Protein AF-A0A3B8ST52-F1 (afdb_monomer_lite)

Sequence (246 aa):
TGPKGATGDRGPVGPKGSKGDIGKGINTLGILDSVSKLPKNPSNGDTYFINNTMYTYNETERGWVNNGEFVGPTGPTGANAKNPNFKIGTVTKVNPDVNPAITLTGTYPDLKFNFSIPGPYPLPDNSNFIYCGRLSISDVGGRVIPFSSLTSAMITGNSKIKKIPANKMTMVSMGNESTTSVGDYVIIAVPHGKYTVFMIDGAGSRFRFYDDIAGANGILITLNGKQYDLYGQILPSKGEMFFTVE

Foldseek 3Di:
DDDDDDDDDDDDDDDDDDDDDDDDEADEDEEDQDPVPDDPDDDARDWYHHPQWIWGQHVVVNDTDTPGGPDDDDDDDDPDDDAADEDADAEAEAAQPDDKDWDWDDDPSYIYIHIYHYDPHHDFAPVWWKKWAKDACVLQPVHDDAPQPRDLCSGVVDPRIDTGGDDWDQKDKRDFLVPDDQFIKGKIKGAAPPKFKFKADPVGDTHAFDVVQNFFGFDWDAHPNGIIGITTGGHRHRGIIIMTID

Radius of gyration: 47.48 Å; chains: 1; bounding box: 99×68×117 Å

Structure (mmCIF, N/CA/C/O backbone):
data_AF-A0A3B8ST52-F1
#
_entry.id   AF-A0A3B8ST52-F1
#
loop_
_atom_site.group_PDB
_atom_site.id
_atom_site.type_symbol
_atom_site.label_atom_id
_atom_site.label_alt_id
_atom_site.label_comp_id
_atom_site.label_asym_id
_atom_site.label_entity_id
_atom_site.label_seq_id
_atom_site.pdbx_PDB_ins_code
_atom_site.Cartn_x
_atom_site.Cartn_y
_atom_site.Cartn_z
_atom_site.occupancy
_atom_site.B_iso_or_equiv
_atom_site.auth_seq_id
_atom_site.auth_comp_id
_atom_site.auth_asym_id
_atom_site.auth_atom_id
_atom_site.pdbx_PDB_model_num
ATOM 1 N N . THR A 1 1 ? 74.800 50.713 -71.553 1.00 55.59 1 THR A N 1
ATOM 2 C CA . THR A 1 1 ? 73.845 49.730 -72.110 1.00 55.59 1 THR A CA 1
ATOM 3 C C . THR A 1 1 ? 72.481 50.013 -71.508 1.00 55.59 1 THR A C 1
ATOM 5 O O . THR A 1 1 ? 72.393 50.151 -70.297 1.00 55.59 1 THR A O 1
ATOM 8 N N . GLY A 1 2 ? 71.460 50.256 -72.336 1.00 67.00 2 GLY A N 1
ATOM 9 C CA . GLY A 1 2 ? 70.127 50.666 -71.864 1.00 67.00 2 GLY A CA 1
ATOM 10 C C . GLY A 1 2 ? 69.328 49.508 -71.245 1.00 67.00 2 GLY A C 1
ATOM 11 O O . GLY A 1 2 ? 69.642 48.350 -71.531 1.00 67.00 2 GLY A O 1
ATOM 12 N N . PRO A 1 3 ? 68.319 49.791 -70.398 1.00 67.62 3 PRO A N 1
ATOM 13 C CA . PRO A 1 3 ? 67.490 48.756 -69.790 1.00 67.62 3 PRO A CA 1
ATOM 14 C C . PRO A 1 3 ? 66.756 47.948 -70.868 1.00 67.62 3 PRO A C 1
ATOM 16 O O . PRO A 1 3 ? 66.234 48.500 -71.837 1.00 67.62 3 PRO A O 1
ATOM 19 N N . LYS A 1 4 ? 66.735 46.623 -70.697 1.00 75.50 4 LYS A N 1
ATOM 20 C CA . LYS A 1 4 ? 65.975 45.690 -71.536 1.00 75.50 4 LYS A CA 1
ATOM 21 C C . LYS A 1 4 ? 64.499 46.107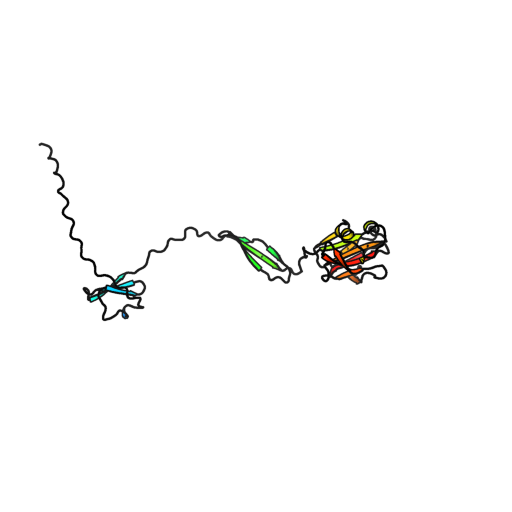 -71.523 1.00 75.50 4 LYS A C 1
ATOM 23 O O . LYS A 1 4 ? 63.930 46.271 -70.447 1.00 75.50 4 LYS A O 1
ATOM 28 N N . GLY A 1 5 ? 63.910 46.300 -72.706 1.00 75.19 5 GLY A N 1
ATOM 29 C CA . GLY A 1 5 ? 62.503 46.684 -72.852 1.00 75.19 5 GLY A CA 1
ATOM 30 C C . GLY A 1 5 ? 61.559 45.703 -72.153 1.00 75.19 5 GLY A C 1
ATOM 31 O O . GLY A 1 5 ? 61.883 44.520 -72.018 1.00 75.19 5 GLY A O 1
ATOM 32 N N . ALA A 1 6 ? 60.412 46.207 -71.691 1.00 73.06 6 ALA A N 1
ATOM 33 C CA . ALA A 1 6 ? 59.394 45.400 -71.026 1.00 73.06 6 ALA A CA 1
ATOM 34 C C . ALA A 1 6 ? 58.993 44.205 -71.905 1.00 73.06 6 ALA A C 1
ATOM 36 O O . ALA A 1 6 ? 58.774 44.350 -73.108 1.00 73.06 6 ALA A O 1
ATOM 37 N N . THR A 1 7 ? 58.924 43.017 -71.303 1.00 78.69 7 THR A N 1
ATOM 38 C CA . THR A 1 7 ? 58.378 41.823 -71.955 1.00 78.69 7 THR A CA 1
ATOM 39 C C . THR A 1 7 ? 56.955 42.132 -72.415 1.00 78.69 7 THR A C 1
ATOM 41 O O . THR A 1 7 ? 56.154 42.598 -71.609 1.00 78.69 7 THR A O 1
ATOM 44 N N . GLY A 1 8 ? 56.661 41.903 -73.699 1.00 80.62 8 GLY A N 1
ATOM 45 C CA . GLY A 1 8 ? 55.341 42.173 -74.270 1.00 80.62 8 GLY A CA 1
ATOM 46 C C . GLY A 1 8 ? 54.223 41.385 -73.585 1.00 80.62 8 GLY A C 1
ATOM 47 O O . GLY A 1 8 ? 54.470 40.345 -72.966 1.00 80.62 8 GLY A O 1
ATOM 48 N N . ASP A 1 9 ? 52.995 41.888 -73.709 1.00 80.25 9 ASP A N 1
ATOM 49 C CA . ASP A 1 9 ? 51.812 41.282 -73.100 1.00 80.25 9 ASP A CA 1
ATOM 50 C C . ASP A 1 9 ? 51.636 39.818 -73.527 1.00 80.25 9 ASP A C 1
ATOM 52 O O . ASP A 1 9 ? 51.885 39.432 -74.674 1.00 80.25 9 ASP A O 1
ATOM 56 N N . ARG A 1 10 ? 51.184 38.980 -72.586 1.00 82.44 10 ARG A N 1
ATOM 57 C CA . ARG A 1 10 ? 50.844 37.581 -72.866 1.00 82.44 10 ARG A CA 1
ATOM 58 C C . ARG A 1 10 ? 49.764 37.540 -73.950 1.00 82.44 10 ARG A C 1
ATOM 60 O O . ARG A 1 10 ? 48.721 38.169 -73.795 1.00 82.44 10 ARG A O 1
ATOM 67 N N . GLY A 1 11 ? 49.996 36.756 -75.005 1.00 83.31 11 GLY A N 1
ATOM 68 C CA . GLY A 1 11 ? 49.017 36.554 -76.076 1.00 83.31 11 GLY A CA 1
ATOM 69 C C . GLY A 1 11 ? 47.657 36.041 -75.567 1.00 83.31 11 GLY A C 1
ATOM 70 O O . GLY A 1 11 ? 47.564 35.530 -74.442 1.00 83.31 11 GLY A O 1
ATOM 71 N N . PRO A 1 12 ? 46.589 36.167 -76.378 1.00 84.44 12 PRO A N 1
ATOM 72 C CA . PRO A 1 12 ? 45.254 35.722 -75.993 1.00 84.44 12 PRO A CA 1
ATOM 73 C C . PRO A 1 12 ? 45.247 34.224 -75.660 1.00 84.44 12 PRO A C 1
ATOM 75 O O . PRO A 1 12 ? 45.969 33.428 -76.261 1.00 84.44 12 PRO A O 1
ATOM 78 N N . VAL A 1 13 ? 44.417 33.836 -74.690 1.00 86.19 13 VAL A N 1
ATOM 79 C CA . VAL A 1 13 ? 44.179 32.422 -74.366 1.00 86.19 13 VAL A CA 1
ATOM 80 C C . VAL A 1 13 ? 43.609 31.726 -75.606 1.00 86.19 13 VAL A C 1
ATOM 82 O O . VAL A 1 13 ? 42.702 32.256 -76.247 1.00 86.19 13 VAL A O 1
ATOM 85 N N . GLY A 1 14 ? 44.149 30.553 -75.951 1.00 84.12 14 GLY A N 1
ATOM 86 C CA . GLY A 1 14 ? 43.656 29.758 -77.077 1.00 84.12 14 GLY A CA 1
ATOM 87 C C . GLY A 1 14 ? 42.187 29.341 -76.905 1.00 84.12 14 GLY A C 1
ATOM 88 O O . GLY A 1 14 ? 41.664 29.357 -75.787 1.00 84.12 14 GLY A O 1
ATOM 89 N N . PRO A 1 15 ? 41.495 28.959 -77.992 1.00 86.62 15 PRO A N 1
ATOM 90 C CA . PRO A 1 15 ? 40.113 28.505 -77.903 1.00 86.62 15 PRO A CA 1
ATOM 91 C C . PRO A 1 15 ? 39.997 27.302 -76.959 1.00 86.62 15 PRO A C 1
ATOM 93 O O . PRO A 1 15 ? 40.870 26.433 -76.911 1.00 86.62 15 PRO A O 1
ATOM 96 N N . LYS A 1 16 ? 38.895 27.244 -76.206 1.00 86.00 16 LYS A N 1
ATOM 97 C CA . LYS A 1 16 ? 38.545 26.076 -75.391 1.00 86.00 16 LYS A CA 1
ATOM 98 C C . LYS A 1 16 ? 38.491 24.835 -76.292 1.00 86.00 16 LYS A C 1
ATOM 100 O O . LYS A 1 16 ? 37.867 24.883 -77.349 1.00 86.00 16 LYS A O 1
ATOM 105 N N . GLY A 1 17 ? 39.120 23.737 -75.866 1.00 82.31 17 GLY A N 1
ATOM 106 C CA . GLY A 1 17 ? 39.060 22.463 -76.588 1.00 82.31 17 GLY A CA 1
ATOM 107 C C . GLY A 1 17 ? 37.623 21.961 -76.767 1.00 82.31 17 GLY A C 1
ATOM 108 O O . GLY A 1 17 ? 36.722 22.341 -76.010 1.00 82.31 17 GLY A O 1
ATOM 109 N N . SER A 1 18 ? 37.403 21.103 -77.766 1.00 83.44 18 SER A N 1
ATOM 110 C CA . SER A 1 18 ? 36.108 20.452 -77.968 1.00 83.44 18 SER A CA 1
ATOM 111 C C . SER A 1 18 ? 35.691 19.693 -76.709 1.00 83.44 18 SER A C 1
ATOM 113 O O . SER A 1 18 ? 36.514 19.087 -76.020 1.00 83.44 18 SER A O 1
ATOM 115 N N . LYS A 1 19 ? 34.393 19.717 -76.400 1.00 81.88 19 LYS A N 1
ATOM 116 C CA . LYS A 1 19 ? 33.828 18.822 -75.388 1.00 81.88 19 LYS A CA 1
ATOM 117 C C . LYS A 1 19 ? 34.117 17.379 -75.824 1.00 81.88 19 LYS A C 1
ATOM 119 O O . LYS A 1 19 ? 33.907 17.062 -76.989 1.00 81.88 19 LYS A O 1
ATOM 124 N N . GLY A 1 20 ? 34.607 16.541 -74.912 1.00 74.50 20 GLY A N 1
ATOM 125 C CA . GLY A 1 20 ? 34.743 15.108 -75.180 1.00 74.50 20 GLY A CA 1
ATOM 126 C C . GLY A 1 20 ? 33.382 14.442 -75.396 1.00 74.50 20 GLY A C 1
ATOM 127 O O . GLY A 1 20 ? 32.350 14.979 -74.974 1.00 74.50 20 GLY A O 1
ATOM 128 N N . ASP A 1 21 ? 33.386 13.276 -76.035 1.00 76.00 21 ASP A N 1
ATOM 129 C CA . ASP A 1 21 ? 32.177 12.480 -76.238 1.00 76.00 21 ASP A CA 1
ATOM 130 C C . ASP A 1 21 ? 31.544 12.068 -74.901 1.00 76.00 21 ASP A C 1
ATOM 132 O O . ASP A 1 21 ? 32.210 11.951 -73.868 1.00 76.00 21 ASP A O 1
ATOM 136 N N . ILE A 1 22 ? 30.227 11.852 -74.910 1.00 75.56 22 ILE A N 1
ATOM 137 C CA . ILE A 1 22 ? 29.523 11.297 -73.751 1.00 75.56 22 ILE A CA 1
ATOM 138 C C . ILE A 1 22 ? 30.018 9.860 -73.547 1.00 75.56 22 ILE A C 1
ATOM 140 O O . ILE A 1 22 ? 29.952 9.044 -74.466 1.00 75.56 22 ILE A O 1
ATOM 144 N N . GLY A 1 23 ? 30.502 9.545 -72.343 1.00 67.88 23 GLY A N 1
ATOM 145 C CA . GLY A 1 23 ? 30.893 8.181 -71.991 1.00 67.88 23 GLY A CA 1
ATOM 146 C C . GLY A 1 23 ? 29.712 7.210 -72.094 1.00 67.88 23 GLY A C 1
ATOM 147 O O . GLY A 1 23 ? 28.573 7.576 -71.800 1.00 67.88 23 GLY A O 1
ATOM 148 N N . LYS A 1 24 ? 29.975 5.961 -72.499 1.00 70.50 24 LYS A N 1
ATOM 149 C CA . LYS A 1 24 ? 28.961 4.896 -72.455 1.00 70.50 24 LYS A CA 1
ATOM 150 C C . LYS A 1 24 ? 28.525 4.692 -70.990 1.00 70.50 24 LYS A C 1
ATOM 152 O O . LYS A 1 24 ? 29.374 4.625 -70.106 1.00 70.50 24 LYS A O 1
ATOM 157 N N . GLY A 1 25 ? 27.216 4.656 -70.733 1.00 78.81 25 GLY A N 1
ATOM 158 C CA . GLY A 1 25 ? 26.666 4.523 -69.378 1.00 78.81 25 GLY A CA 1
ATOM 159 C C . GLY A 1 25 ? 26.964 3.164 -68.734 1.00 78.81 25 GLY A C 1
ATOM 160 O O . GLY A 1 25 ? 27.234 2.191 -69.435 1.00 78.81 25 GLY A O 1
ATOM 161 N N . ILE A 1 26 ? 26.891 3.107 -67.401 1.00 88.88 26 ILE A N 1
ATOM 162 C CA . ILE A 1 26 ? 26.895 1.852 -66.636 1.00 88.88 26 ILE A CA 1
ATOM 163 C C . ILE A 1 26 ? 25.462 1.347 -66.448 1.00 88.88 26 ILE A C 1
ATOM 165 O O . ILE A 1 26 ? 24.533 2.139 -66.281 1.00 88.88 26 ILE A O 1
ATOM 169 N N . ASN A 1 27 ? 25.291 0.031 -66.463 1.00 92.19 27 ASN A N 1
ATOM 170 C CA . ASN A 1 27 ? 24.018 -0.660 -66.334 1.00 92.19 27 ASN A CA 1
ATOM 171 C C . ASN A 1 27 ? 24.093 -1.644 -65.163 1.00 92.19 27 ASN A C 1
ATOM 173 O O . ASN A 1 27 ? 24.523 -2.784 -65.319 1.00 92.19 27 ASN A O 1
ATOM 177 N N . THR A 1 28 ? 23.702 -1.203 -63.969 1.00 93.62 28 THR A N 1
ATOM 178 C CA . THR A 1 28 ? 23.728 -2.049 -62.770 1.00 93.62 28 THR A CA 1
ATOM 179 C C . THR A 1 28 ? 22.634 -3.109 -62.823 1.00 93.62 28 THR A C 1
ATOM 181 O O . THR A 1 28 ? 21.453 -2.797 -62.701 1.00 93.62 28 THR A O 1
ATOM 184 N N . LEU A 1 29 ? 23.042 -4.371 -62.950 1.00 95.31 29 LEU A N 1
ATOM 185 C CA . LEU A 1 29 ? 22.151 -5.519 -63.112 1.00 95.31 29 LEU A CA 1
ATOM 186 C C . LEU A 1 29 ? 21.897 -6.295 -61.814 1.00 95.31 29 LEU A C 1
ATOM 188 O O . LEU A 1 29 ? 20.854 -6.933 -61.689 1.00 95.31 29 LEU A O 1
ATOM 192 N N . GLY A 1 30 ? 22.810 -6.253 -60.839 1.00 94.38 30 GLY A N 1
ATOM 193 C CA . GLY A 1 30 ? 22.576 -6.890 -59.540 1.00 94.38 30 GLY A CA 1
ATOM 194 C C . GLY A 1 30 ? 23.828 -7.233 -58.740 1.00 94.38 30 GLY A C 1
ATOM 195 O O . GLY A 1 30 ? 24.909 -6.689 -58.962 1.00 94.38 30 GLY A O 1
ATOM 196 N N . ILE A 1 31 ? 23.661 -8.154 -57.793 1.00 96.00 31 ILE A N 1
ATOM 197 C CA . ILE A 1 31 ? 24.706 -8.654 -56.892 1.00 96.00 31 ILE A CA 1
ATOM 198 C C . ILE A 1 31 ? 24.916 -10.144 -57.178 1.00 96.00 31 ILE A C 1
ATOM 200 O O . ILE A 1 31 ? 23.944 -10.880 -57.350 1.00 96.00 31 ILE A O 1
ATOM 204 N N . LEU A 1 32 ? 26.171 -10.590 -57.233 1.00 96.12 32 LEU A N 1
ATOM 205 C CA . LEU A 1 32 ? 26.547 -11.993 -57.401 1.00 96.12 32 LEU A CA 1
ATOM 206 C C . LEU A 1 32 ? 27.447 -12.441 -56.246 1.00 96.12 32 LEU A C 1
ATOM 208 O O . LEU A 1 32 ? 28.240 -11.663 -55.723 1.00 96.12 32 LEU A O 1
ATOM 212 N N . ASP A 1 33 ? 27.379 -13.728 -55.908 1.00 95.50 33 ASP A N 1
ATOM 213 C CA . ASP A 1 33 ? 28.184 -14.294 -54.815 1.00 95.50 33 ASP A CA 1
ATOM 214 C C . ASP A 1 33 ? 29.671 -14.469 -55.178 1.00 95.50 33 ASP A C 1
ATOM 216 O O . ASP A 1 33 ? 30.519 -14.604 -54.299 1.00 95.50 33 ASP A O 1
ATOM 220 N N . SER A 1 34 ? 30.010 -14.524 -56.472 1.00 95.88 34 SER A N 1
ATOM 221 C CA . SER A 1 34 ? 31.382 -14.760 -56.938 1.00 95.88 34 SER A CA 1
ATOM 222 C C . SER A 1 34 ? 31.592 -14.350 -58.397 1.00 95.88 34 SER A C 1
ATOM 224 O O . SER A 1 34 ? 30.663 -14.358 -59.206 1.00 95.88 34 SER A O 1
ATOM 226 N N . VAL A 1 35 ? 32.850 -14.077 -58.768 1.00 94.12 35 VAL A N 1
ATOM 227 C CA . VAL A 1 35 ? 33.245 -13.723 -60.151 1.00 94.12 35 VAL A CA 1
ATOM 228 C C . VAL A 1 35 ? 32.944 -14.830 -61.164 1.00 94.12 35 VAL A C 1
ATOM 230 O O . VAL A 1 35 ? 32.700 -14.555 -62.332 1.00 94.12 35 VAL A O 1
ATOM 233 N N . SER A 1 36 ? 32.888 -16.089 -60.723 1.00 95.81 36 SER A N 1
ATOM 234 C CA . SER A 1 36 ? 32.531 -17.232 -61.574 1.00 95.81 36 SER A CA 1
ATOM 235 C C . SER A 1 36 ? 31.074 -17.224 -62.046 1.00 95.81 36 SER A C 1
ATOM 237 O O . SER A 1 36 ? 30.749 -17.927 -63.001 1.00 95.81 36 SER A O 1
ATOM 239 N N . LYS A 1 37 ? 30.200 -16.440 -61.399 1.00 96.06 37 LYS A N 1
ATOM 240 C CA . LYS A 1 37 ? 28.793 -16.273 -61.789 1.00 96.06 37 LYS A CA 1
ATOM 241 C C . LYS A 1 37 ? 28.580 -15.147 -62.805 1.00 96.06 37 LYS A C 1
ATOM 243 O O . LYS A 1 37 ? 27.444 -14.923 -63.215 1.00 96.06 37 LYS A O 1
ATOM 248 N N . LEU A 1 38 ? 29.638 -14.440 -63.210 1.00 95.88 38 LEU A N 1
ATOM 249 C CA . LEU A 1 38 ? 29.528 -13.379 -64.205 1.00 95.88 38 LEU A CA 1
ATOM 250 C C . LEU A 1 38 ? 29.061 -13.952 -65.563 1.00 95.88 38 LEU A C 1
ATOM 252 O O . LEU A 1 38 ? 29.596 -14.972 -66.013 1.00 95.88 38 LEU A O 1
ATOM 256 N N . PRO A 1 39 ? 28.069 -13.326 -66.228 1.00 94.94 39 PRO A N 1
ATOM 257 C CA . PRO A 1 39 ? 27.551 -13.801 -67.508 1.00 94.94 39 PRO A CA 1
ATOM 258 C C . PRO A 1 39 ? 28.626 -13.944 -68.592 1.00 94.94 39 PRO A C 1
ATOM 260 O O . PRO A 1 39 ? 29.540 -13.125 -68.699 1.00 94.94 39 PRO A O 1
ATOM 263 N N . LYS A 1 40 ? 28.469 -14.967 -69.445 1.00 93.50 40 LYS A N 1
ATOM 264 C CA . LYS A 1 40 ? 29.347 -15.219 -70.604 1.00 93.50 40 LYS A CA 1
ATOM 265 C C . LYS A 1 40 ? 29.008 -14.368 -71.834 1.00 93.50 40 LYS A C 1
ATOM 267 O O . LYS A 1 40 ? 29.877 -14.178 -72.674 1.00 93.50 40 LYS A O 1
ATOM 272 N N . ASN A 1 41 ? 27.779 -13.849 -71.909 1.00 93.94 41 ASN A N 1
ATOM 273 C CA . ASN A 1 41 ? 27.294 -12.985 -72.993 1.00 93.94 41 ASN A CA 1
ATOM 274 C C . ASN A 1 41 ? 26.804 -11.622 -72.449 1.00 93.94 41 ASN A C 1
ATOM 276 O O . ASN A 1 41 ? 25.603 -11.355 -72.500 1.00 93.94 41 ASN A O 1
ATOM 280 N N . PRO A 1 42 ? 27.680 -10.800 -71.848 1.00 94.25 42 PRO A N 1
ATOM 281 C CA . PRO A 1 42 ? 27.305 -9.482 -71.335 1.00 94.25 42 PRO A CA 1
ATOM 282 C C . PRO A 1 42 ? 27.223 -8.416 -72.434 1.00 94.25 42 PRO A C 1
ATOM 284 O O . PRO A 1 42 ? 27.860 -8.529 -73.483 1.00 94.25 42 PRO A O 1
ATOM 287 N N . SER A 1 43 ? 26.474 -7.351 -72.159 1.00 93.50 43 SER A N 1
ATOM 288 C CA . SER A 1 43 ? 26.479 -6.114 -72.944 1.00 93.50 43 SER A CA 1
ATOM 289 C C . SER A 1 43 ? 27.498 -5.127 -72.378 1.00 93.50 43 SER A C 1
ATOM 291 O O . SER A 1 43 ? 27.793 -5.125 -71.181 1.00 93.50 43 SER A O 1
ATOM 293 N N . ASN A 1 44 ? 28.054 -4.263 -73.230 1.00 92.88 44 ASN A N 1
ATOM 294 C CA . ASN A 1 44 ? 28.969 -3.222 -72.768 1.00 92.88 44 ASN A CA 1
ATOM 295 C C . ASN A 1 44 ? 28.305 -2.337 -71.702 1.00 92.88 44 ASN A C 1
ATOM 297 O O . ASN A 1 44 ? 27.250 -1.760 -71.958 1.00 92.88 44 ASN A O 1
ATOM 301 N N . GLY A 1 45 ? 28.967 -2.166 -70.558 1.00 91.88 45 GLY A N 1
ATOM 302 C CA . GLY A 1 45 ? 28.455 -1.376 -69.441 1.00 91.88 45 GLY A CA 1
ATOM 303 C C . GLY A 1 45 ? 27.627 -2.171 -68.434 1.00 91.88 45 GLY A C 1
ATOM 304 O O . GLY A 1 45 ? 27.295 -1.604 -67.401 1.00 91.88 45 GLY A O 1
ATOM 305 N N . ASP A 1 46 ? 27.331 -3.455 -68.669 1.00 95.88 46 ASP A N 1
ATOM 306 C CA . ASP A 1 46 ? 26.692 -4.305 -67.659 1.00 95.88 46 ASP A CA 1
ATOM 307 C C . ASP A 1 46 ? 27.549 -4.366 -66.396 1.00 95.88 46 ASP A C 1
ATOM 309 O O . ASP A 1 46 ? 28.749 -4.627 -66.469 1.00 95.88 46 ASP A O 1
ATOM 313 N N . THR A 1 47 ? 26.931 -4.144 -65.239 1.00 95.62 47 THR A N 1
ATOM 314 C CA . THR A 1 47 ? 27.615 -3.999 -63.956 1.00 95.62 47 THR A CA 1
ATOM 315 C C . THR A 1 47 ? 27.000 -4.912 -62.896 1.00 95.62 47 THR A C 1
ATOM 317 O O . THR A 1 47 ? 25.790 -4.891 -62.672 1.00 95.62 47 THR A O 1
ATOM 320 N N . TYR A 1 48 ? 27.840 -5.673 -62.192 1.00 96.50 48 TYR A N 1
ATOM 321 C CA . TYR A 1 48 ? 27.463 -6.466 -61.018 1.00 96.50 48 TYR A CA 1
ATOM 322 C C . TYR A 1 48 ? 28.323 -6.099 -59.810 1.00 96.50 48 TYR A C 1
ATOM 324 O O . TYR A 1 48 ? 29.477 -5.700 -59.958 1.00 96.50 48 TYR A O 1
ATOM 332 N N . PHE A 1 49 ? 27.782 -6.294 -58.610 1.00 95.50 49 PHE A N 1
ATOM 333 C CA . PHE A 1 49 ? 28.540 -6.192 -57.364 1.00 95.50 49 PHE A CA 1
ATOM 334 C C . PHE A 1 49 ? 28.850 -7.571 -56.794 1.00 95.50 49 PHE A C 1
ATOM 336 O O . PHE A 1 49 ? 27.987 -8.444 -56.762 1.00 95.50 49 PHE A O 1
ATOM 343 N N . ILE A 1 50 ? 30.081 -7.760 -56.325 1.00 96.06 50 ILE A N 1
ATOM 344 C CA . ILE A 1 50 ? 30.560 -9.006 -55.720 1.00 96.06 50 ILE A CA 1
ATOM 345 C C . ILE A 1 50 ? 31.379 -8.614 -54.498 1.00 96.06 50 ILE A C 1
ATOM 347 O O . ILE A 1 50 ? 32.416 -7.976 -54.655 1.00 96.06 50 ILE A O 1
ATOM 351 N N . ASN A 1 51 ? 30.913 -8.951 -53.292 1.00 92.06 51 ASN A N 1
ATOM 352 C CA . ASN A 1 51 ? 31.539 -8.533 -52.027 1.00 92.06 51 ASN A CA 1
ATOM 353 C C . ASN A 1 51 ? 31.898 -7.033 -52.019 1.00 92.06 51 ASN A C 1
ATOM 355 O O . ASN A 1 51 ? 33.063 -6.668 -51.901 1.00 92.06 51 ASN A O 1
ATOM 359 N N . ASN A 1 52 ? 30.902 -6.169 -52.249 1.00 89.88 52 ASN A N 1
ATOM 360 C CA . ASN A 1 52 ? 31.049 -4.712 -52.395 1.00 89.88 52 ASN A CA 1
ATOM 361 C C . ASN A 1 52 ? 31.941 -4.230 -53.550 1.00 89.88 52 ASN A C 1
ATOM 363 O O . ASN A 1 52 ? 32.000 -3.031 -53.788 1.00 89.88 52 ASN A O 1
ATOM 367 N N . THR A 1 53 ? 32.578 -5.113 -54.315 1.00 94.69 53 THR A N 1
ATOM 368 C CA . THR A 1 53 ? 33.401 -4.744 -55.469 1.00 94.69 53 THR A CA 1
ATOM 369 C C . THR A 1 53 ? 32.545 -4.642 -56.726 1.00 94.69 53 THR A C 1
ATOM 371 O O . THR A 1 53 ? 31.787 -5.560 -57.043 1.00 94.69 53 THR A O 1
ATOM 374 N N . MET A 1 54 ? 32.670 -3.535 -57.451 1.00 94.62 54 MET A N 1
ATOM 375 C CA . MET A 1 54 ? 31.969 -3.281 -58.704 1.00 94.62 54 MET A CA 1
ATOM 376 C C . MET A 1 54 ? 32.713 -3.934 -59.872 1.00 94.62 54 MET A C 1
ATOM 378 O O . MET A 1 54 ? 33.883 -3.647 -60.103 1.00 94.62 54 MET A O 1
ATOM 382 N N . TYR A 1 55 ? 32.028 -4.762 -60.654 1.00 95.31 55 TYR A N 1
ATOM 383 C CA . TYR A 1 55 ? 32.546 -5.357 -61.886 1.00 95.31 55 TYR A CA 1
ATOM 384 C C . TYR A 1 55 ? 31.727 -4.864 -63.066 1.00 95.31 55 TYR A C 1
ATOM 386 O O . TYR A 1 55 ? 30.511 -5.004 -63.044 1.00 95.31 55 TYR A O 1
ATOM 394 N N . THR A 1 56 ? 32.353 -4.285 -64.091 1.00 94.88 56 THR A N 1
ATOM 395 C CA . THR A 1 56 ? 31.652 -3.804 -65.298 1.00 94.88 56 THR A CA 1
ATOM 396 C C . THR A 1 56 ? 32.237 -4.418 -66.553 1.00 94.88 56 THR A C 1
ATOM 398 O O . THR A 1 56 ? 33.455 -4.453 -66.710 1.00 94.88 56 THR A O 1
ATOM 401 N N . TYR A 1 57 ? 31.386 -4.906 -67.448 1.00 95.38 57 TYR A N 1
ATOM 402 C CA . TYR A 1 57 ? 31.845 -5.448 -68.715 1.00 95.38 57 TYR A CA 1
ATOM 403 C C . TYR A 1 57 ? 32.277 -4.327 -69.661 1.00 95.38 57 TYR A C 1
ATOM 405 O O . TYR A 1 57 ? 31.506 -3.412 -69.961 1.00 95.38 57 TYR A O 1
ATOM 413 N N . ASN A 1 58 ? 33.513 -4.424 -70.144 1.00 91.25 58 ASN A N 1
ATOM 414 C CA . ASN A 1 58 ? 34.106 -3.514 -71.110 1.00 91.25 58 ASN A CA 1
ATOM 415 C C . ASN A 1 58 ? 34.312 -4.261 -72.434 1.00 91.25 58 ASN A C 1
ATOM 417 O O . ASN A 1 58 ? 35.114 -5.190 -72.526 1.00 91.25 58 ASN A O 1
ATOM 421 N N . GLU A 1 59 ? 33.586 -3.843 -73.468 1.00 89.81 59 GLU A N 1
ATOM 422 C CA . GLU A 1 59 ? 33.643 -4.436 -74.807 1.00 89.81 59 GLU A CA 1
ATOM 423 C C . GLU A 1 59 ? 34.982 -4.175 -75.512 1.00 89.81 59 GLU A C 1
ATOM 425 O O . GLU A 1 59 ? 35.460 -5.038 -76.246 1.00 89.81 59 GLU A O 1
ATOM 430 N N . THR A 1 60 ? 35.633 -3.037 -75.239 1.00 87.56 60 THR A N 1
ATOM 431 C CA . THR A 1 60 ? 36.965 -2.713 -75.778 1.00 87.56 60 THR A CA 1
ATOM 432 C C . THR A 1 60 ? 38.024 -3.668 -75.230 1.00 87.56 60 THR A C 1
ATOM 434 O O . THR A 1 60 ? 38.880 -4.144 -75.972 1.00 87.56 60 THR A O 1
ATOM 437 N N . GLU A 1 61 ? 37.943 -3.987 -73.937 1.00 86.69 61 GLU A N 1
ATOM 438 C CA . GLU A 1 61 ? 38.847 -4.930 -73.259 1.00 86.69 61 GLU A CA 1
ATOM 439 C C . GLU A 1 61 ? 38.374 -6.389 -73.368 1.00 86.69 61 GLU A C 1
ATOM 441 O O . GLU A 1 61 ? 39.089 -7.310 -72.975 1.00 86.69 61 GLU A O 1
ATOM 446 N N . ARG A 1 62 ? 37.176 -6.612 -73.926 1.00 90.00 62 ARG A N 1
ATOM 447 C CA . ARG A 1 62 ? 36.501 -7.913 -74.055 1.00 90.00 62 ARG A CA 1
ATOM 448 C C . ARG A 1 62 ? 36.456 -8.687 -72.731 1.00 90.00 62 ARG A C 1
ATOM 450 O O . ARG A 1 62 ? 36.611 -9.910 -72.723 1.00 90.00 62 ARG A O 1
ATOM 457 N N . GLY A 1 63 ? 36.218 -7.992 -71.618 1.00 93.56 63 GLY A N 1
ATOM 458 C CA . GLY A 1 63 ? 36.322 -8.572 -70.278 1.00 93.56 63 GLY A CA 1
ATOM 459 C C . GLY A 1 63 ? 35.574 -7.809 -69.186 1.00 93.56 63 GLY A C 1
ATOM 460 O O . GLY A 1 63 ? 35.133 -6.676 -69.368 1.00 93.56 63 GLY A O 1
ATOM 461 N N . TRP A 1 64 ? 35.422 -8.465 -68.034 1.00 95.38 64 TRP A N 1
ATOM 462 C CA . TRP A 1 64 ? 34.895 -7.859 -66.812 1.00 95.38 64 TRP A CA 1
ATOM 463 C C . TRP A 1 64 ? 36.001 -7.093 -66.087 1.00 95.38 64 TRP A C 1
ATOM 465 O O . TRP A 1 64 ? 36.989 -7.688 -65.659 1.00 95.38 64 TRP A O 1
ATOM 475 N N . VAL A 1 65 ? 35.813 -5.787 -65.922 1.00 94.25 65 VAL A N 1
ATOM 476 C CA . VAL A 1 65 ? 36.754 -4.889 -65.247 1.00 94.25 65 VAL A CA 1
ATOM 477 C C . VAL A 1 65 ? 36.350 -4.737 -63.788 1.00 94.25 65 VAL A C 1
ATOM 479 O O . VAL A 1 65 ? 35.199 -4.411 -63.498 1.00 94.25 65 VAL A O 1
ATOM 482 N N . ASN A 1 66 ? 37.292 -4.965 -62.873 1.00 94.19 66 ASN A N 1
ATOM 483 C CA . ASN A 1 66 ? 37.133 -4.651 -61.456 1.00 94.19 66 ASN A CA 1
ATOM 484 C C . ASN A 1 66 ? 37.329 -3.139 -61.255 1.00 94.19 66 ASN A C 1
ATOM 486 O O . ASN A 1 66 ? 38.432 -2.626 -61.424 1.00 94.19 66 ASN A O 1
ATOM 490 N N . ASN A 1 67 ? 36.256 -2.446 -60.887 1.00 91.25 67 ASN A N 1
ATOM 491 C CA . ASN A 1 67 ? 36.209 -1.000 -60.672 1.00 91.25 67 ASN A CA 1
ATOM 492 C C . ASN A 1 67 ? 36.349 -0.609 -59.190 1.00 91.25 67 ASN A C 1
ATOM 494 O O . ASN A 1 67 ? 36.056 0.526 -58.820 1.00 91.25 67 ASN A O 1
ATOM 498 N N . GLY A 1 68 ? 36.812 -1.535 -58.348 1.00 91.56 68 GLY A N 1
ATOM 499 C CA . GLY A 1 68 ? 37.045 -1.323 -56.925 1.00 91.56 68 GLY A CA 1
ATOM 500 C C . GLY A 1 68 ? 35.796 -1.470 -56.059 1.00 91.56 68 GLY A C 1
ATOM 501 O O . GLY A 1 68 ? 34.702 -1.791 -56.528 1.00 91.56 68 GLY A O 1
ATOM 502 N N . GLU A 1 69 ? 35.985 -1.269 -54.758 1.00 91.38 69 GLU A N 1
ATOM 503 C CA . GLU A 1 69 ? 34.916 -1.349 -53.769 1.00 91.38 69 GLU A CA 1
ATOM 504 C C . GLU A 1 69 ? 34.015 -0.114 -53.797 1.00 91.38 69 GLU A C 1
ATOM 506 O O . GLU A 1 69 ? 34.465 1.031 -53.812 1.00 91.38 69 GLU A O 1
ATOM 511 N N . PHE A 1 70 ? 32.713 -0.358 -53.734 1.00 82.88 70 PHE A N 1
ATOM 512 C CA . PHE A 1 70 ? 31.694 0.651 -53.529 1.00 82.88 70 PHE A CA 1
ATOM 513 C C . PHE A 1 70 ? 31.352 0.710 -52.037 1.00 82.88 70 PHE A C 1
ATOM 515 O O . PHE A 1 70 ? 30.382 0.109 -51.565 1.00 82.88 70 PHE A O 1
ATOM 522 N N . VAL A 1 71 ? 32.204 1.397 -51.273 1.00 83.94 71 VAL A N 1
ATOM 523 C CA . VAL A 1 71 ? 32.043 1.618 -49.829 1.00 83.94 71 VAL A CA 1
ATOM 524 C C . VAL A 1 71 ? 32.133 3.119 -49.553 1.00 83.94 71 VAL A C 1
ATOM 526 O O . VAL A 1 71 ? 33.076 3.787 -49.972 1.00 83.94 71 VAL A O 1
ATOM 529 N N . GLY A 1 72 ? 31.119 3.669 -48.879 1.00 80.06 72 GLY A N 1
ATOM 530 C CA . GLY A 1 72 ? 31.142 5.058 -48.415 1.00 80.06 72 GLY A CA 1
ATOM 531 C C . GLY A 1 72 ? 32.125 5.254 -47.252 1.00 80.06 72 GLY A C 1
ATOM 532 O O . GLY A 1 72 ? 32.530 4.275 -46.626 1.00 80.06 72 GLY A O 1
ATOM 533 N N . PRO A 1 73 ? 32.507 6.498 -46.912 1.00 84.31 73 PRO A N 1
ATOM 534 C CA . PRO A 1 73 ? 33.337 6.734 -45.737 1.00 84.31 73 PRO A CA 1
ATOM 535 C C . PRO A 1 73 ? 32.628 6.228 -44.474 1.00 84.31 73 PRO A C 1
ATOM 537 O O . PRO A 1 73 ? 31.402 6.315 -44.363 1.00 84.31 73 PRO A O 1
ATOM 540 N N . THR A 1 74 ? 33.400 5.734 -43.504 1.00 84.31 74 THR A N 1
ATOM 541 C CA . THR A 1 74 ? 32.887 5.437 -42.162 1.00 84.31 74 THR A CA 1
ATOM 542 C C . THR A 1 74 ? 32.120 6.648 -41.628 1.00 84.31 74 THR A C 1
ATOM 544 O O . THR A 1 74 ? 32.598 7.781 -41.725 1.00 84.31 74 THR A O 1
ATOM 547 N N . GLY A 1 75 ? 30.927 6.417 -41.071 1.00 81.06 75 GLY A N 1
ATOM 548 C CA . GLY A 1 75 ? 30.136 7.479 -40.449 1.00 81.06 75 GLY A CA 1
ATOM 549 C C . GLY A 1 75 ? 30.912 8.190 -39.329 1.00 81.06 75 GLY A C 1
ATOM 550 O O . GLY A 1 75 ? 31.846 7.614 -38.766 1.00 81.06 75 GLY A O 1
ATOM 551 N N . PRO A 1 76 ? 30.555 9.439 -38.981 1.00 79.62 76 PRO A N 1
ATOM 552 C CA . PRO A 1 76 ? 31.247 10.161 -37.921 1.00 79.62 76 PRO A CA 1
ATOM 553 C C . PRO A 1 76 ? 31.146 9.402 -36.592 1.00 79.62 76 PRO A C 1
ATOM 555 O O . PRO A 1 76 ? 30.081 8.901 -36.227 1.00 79.62 76 PRO A O 1
ATOM 558 N N . THR A 1 77 ? 32.246 9.357 -35.839 1.00 79.62 77 THR A N 1
ATOM 559 C CA . THR A 1 77 ? 32.236 8.877 -34.452 1.00 79.62 77 THR A CA 1
ATOM 560 C C . THR A 1 77 ? 31.223 9.686 -33.636 1.00 79.62 77 THR A C 1
ATOM 562 O O . THR A 1 77 ? 31.220 10.917 -33.689 1.00 79.62 77 THR A O 1
ATOM 565 N N . GLY A 1 78 ? 30.360 9.014 -32.865 1.00 73.62 78 GLY A N 1
ATOM 566 C CA . GLY A 1 78 ? 29.359 9.683 -32.029 1.00 73.62 78 GLY A CA 1
ATOM 567 C C . GLY A 1 78 ? 30.005 10.621 -31.002 1.00 73.62 78 GLY A C 1
ATOM 568 O O . GLY A 1 78 ? 30.834 10.193 -30.205 1.00 73.62 78 GLY A O 1
ATOM 569 N N . ALA A 1 79 ? 29.612 11.897 -30.999 1.00 67.00 79 ALA A N 1
ATOM 570 C CA . ALA A 1 79 ? 30.309 12.951 -30.252 1.00 67.00 79 ALA A CA 1
ATOM 571 C C . ALA A 1 79 ? 30.148 12.897 -28.714 1.00 67.00 79 ALA A C 1
ATOM 573 O O . ALA A 1 79 ? 30.890 13.573 -28.010 1.00 67.00 79 ALA A O 1
ATOM 574 N N . ASN A 1 80 ? 29.195 12.122 -28.175 1.00 67.56 80 ASN A N 1
ATOM 575 C CA . ASN A 1 80 ? 28.731 12.267 -26.785 1.00 67.56 80 ASN A CA 1
ATOM 576 C C . ASN A 1 80 ? 28.592 10.942 -26.008 1.00 67.56 80 ASN A C 1
ATOM 578 O O . ASN A 1 80 ? 27.653 10.783 -25.226 1.00 67.56 80 ASN A O 1
ATOM 582 N N . ALA A 1 81 ? 29.505 9.986 -26.186 1.00 68.00 81 ALA A N 1
ATOM 583 C CA . ALA A 1 81 ? 29.534 8.803 -25.324 1.00 68.00 81 ALA A CA 1
ATOM 584 C C . ALA A 1 81 ? 29.988 9.201 -23.904 1.00 68.00 81 ALA A C 1
ATOM 586 O O . ALA A 1 81 ? 31.172 9.412 -23.651 1.00 68.00 81 ALA A O 1
ATOM 587 N N . LYS A 1 82 ? 29.042 9.340 -22.969 1.00 82.88 82 LYS A N 1
ATOM 588 C CA . LYS A 1 82 ? 29.324 9.511 -21.536 1.00 82.88 82 LYS A CA 1
ATOM 589 C C . LYS A 1 82 ? 29.255 8.156 -20.825 1.00 82.88 82 LYS A C 1
ATOM 591 O O . LYS A 1 82 ? 28.373 7.346 -21.087 1.00 82.88 82 LYS A O 1
ATOM 596 N N . ASN A 1 83 ? 30.154 7.877 -19.891 1.00 88.75 83 ASN A N 1
ATOM 597 C CA . ASN A 1 83 ? 29.996 6.654 -19.099 1.00 88.75 83 ASN A CA 1
ATOM 598 C C . ASN A 1 83 ? 28.699 6.746 -18.276 1.00 88.75 83 ASN A C 1
ATOM 600 O O . ASN A 1 83 ? 28.455 7.798 -17.675 1.00 88.75 83 ASN A O 1
ATO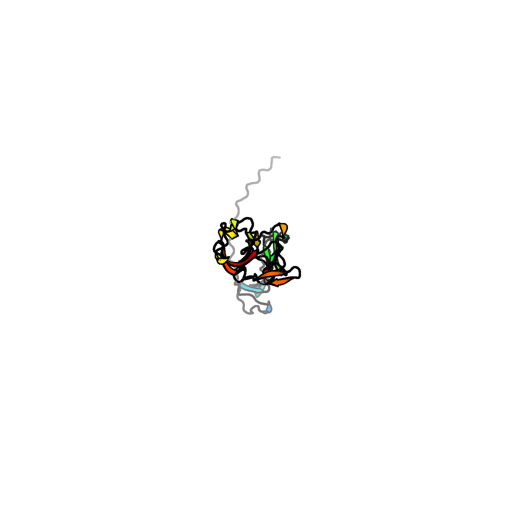M 604 N N . PRO A 1 84 ? 27.852 5.700 -18.255 1.00 91.12 84 PRO A N 1
ATOM 605 C CA . PRO A 1 84 ? 26.647 5.720 -17.444 1.00 91.12 84 PRO A CA 1
ATOM 606 C C . PRO A 1 84 ? 27.023 5.751 -15.960 1.00 91.12 84 PRO A C 1
ATOM 608 O O . PRO A 1 84 ? 27.886 5.008 -15.494 1.00 91.12 84 PRO A O 1
ATOM 611 N N . ASN A 1 85 ? 26.352 6.621 -15.219 1.00 93.25 85 ASN A N 1
ATOM 612 C CA . ASN A 1 85 ? 26.460 6.762 -13.781 1.00 93.25 85 ASN A CA 1
ATOM 613 C C . ASN A 1 85 ? 25.246 6.098 -13.136 1.00 93.25 85 ASN A C 1
ATOM 615 O O . ASN A 1 85 ? 24.155 6.669 -13.112 1.00 93.25 85 ASN A O 1
ATOM 619 N N . PHE A 1 86 ? 25.435 4.885 -12.627 1.00 95.50 86 PHE A N 1
ATOM 620 C CA . PHE A 1 86 ? 24.389 4.165 -11.915 1.00 95.50 86 PHE A CA 1
ATOM 621 C C . PHE A 1 86 ? 24.435 4.486 -10.428 1.00 95.50 86 PHE A C 1
ATOM 623 O O . PHE A 1 86 ? 25.469 4.352 -9.774 1.00 95.50 86 PHE A O 1
ATOM 630 N N . LYS A 1 87 ? 23.284 4.861 -9.875 1.00 95.56 87 LYS A N 1
ATOM 631 C CA . LYS A 1 87 ? 23.105 5.069 -8.438 1.00 95.56 87 LYS A CA 1
ATOM 632 C C . LYS A 1 87 ? 21.942 4.244 -7.917 1.00 95.56 87 LYS A C 1
ATOM 634 O O . LYS A 1 87 ? 21.021 3.892 -8.653 1.00 95.56 87 LYS A O 1
ATOM 639 N N . ILE A 1 88 ? 21.959 3.976 -6.620 1.00 96.19 88 ILE A N 1
ATOM 640 C CA . ILE A 1 88 ? 20.761 3.497 -5.940 1.00 96.19 88 ILE A CA 1
ATOM 641 C C . ILE A 1 88 ? 19.841 4.701 -5.721 1.00 96.19 88 ILE A C 1
ATOM 643 O O . ILE A 1 88 ? 20.278 5.754 -5.253 1.00 96.19 88 ILE A O 1
ATOM 647 N N . GLY A 1 89 ? 18.590 4.563 -6.149 1.00 94.62 89 GLY A N 1
ATOM 648 C CA . GLY A 1 89 ? 17.514 5.510 -5.899 1.00 94.62 89 GLY A CA 1
ATOM 649 C C . GLY A 1 89 ? 16.814 5.177 -4.586 1.00 94.62 89 GLY A C 1
ATOM 650 O O . GLY A 1 89 ? 17.440 5.165 -3.528 1.00 94.62 89 GLY A O 1
ATOM 651 N N . THR A 1 90 ? 15.511 4.918 -4.638 1.00 95.25 90 THR A N 1
ATOM 652 C CA . THR A 1 90 ? 14.744 4.546 -3.444 1.00 95.25 90 THR A CA 1
ATOM 653 C C . THR A 1 90 ? 14.828 3.050 -3.152 1.00 95.25 90 THR A C 1
ATOM 655 O O . THR A 1 90 ? 14.887 2.219 -4.056 1.00 95.25 90 THR A O 1
ATOM 658 N N . VAL A 1 91 ? 14.793 2.701 -1.866 1.00 95.88 91 VAL A N 1
ATOM 659 C CA . VAL A 1 91 ? 14.538 1.336 -1.396 1.00 95.88 91 VAL A CA 1
ATOM 660 C C . VAL A 1 91 ? 13.261 1.391 -0.571 1.00 95.88 91 VAL A C 1
ATOM 662 O O . VAL A 1 91 ? 13.216 2.033 0.476 1.00 95.88 91 VAL A O 1
ATOM 665 N N . THR A 1 92 ? 12.202 0.773 -1.079 1.00 92.69 92 THR A N 1
ATOM 666 C CA . THR A 1 92 ? 10.865 0.807 -0.483 1.00 92.69 92 THR A CA 1
ATOM 667 C C . THR A 1 92 ? 10.493 -0.570 0.031 1.00 92.69 92 THR A C 1
ATOM 669 O O . THR A 1 92 ? 10.678 -1.569 -0.659 1.00 92.69 92 THR A O 1
ATOM 672 N N . LYS A 1 93 ? 9.967 -0.632 1.254 1.00 91.75 93 LYS A N 1
ATOM 673 C CA . LYS A 1 93 ? 9.347 -1.855 1.762 1.00 91.75 93 LYS A CA 1
ATOM 674 C C . LYS A 1 93 ? 7.940 -1.961 1.170 1.00 91.75 93 LYS A C 1
ATOM 676 O O . LYS A 1 93 ? 7.242 -0.951 1.117 1.00 91.75 93 LYS A O 1
ATOM 681 N N . VAL A 1 94 ? 7.530 -3.152 0.748 1.00 89.31 94 VAL A N 1
ATOM 682 C CA . VAL A 1 94 ? 6.169 -3.455 0.263 1.00 89.31 94 VAL A CA 1
ATOM 683 C C . VAL A 1 94 ? 5.564 -4.617 1.058 1.00 89.31 94 VAL A C 1
ATOM 685 O O . VAL A 1 94 ? 6.253 -5.236 1.875 1.00 89.31 94 VAL A O 1
ATOM 688 N N . ASN A 1 95 ? 4.268 -4.881 0.881 1.00 85.44 95 ASN A N 1
ATOM 689 C CA . ASN A 1 95 ? 3.603 -6.002 1.548 1.00 85.44 95 ASN A CA 1
ATOM 690 C C . ASN A 1 95 ? 4.181 -7.363 1.098 1.00 85.44 95 ASN A C 1
ATOM 692 O O . ASN A 1 95 ? 4.750 -7.437 0.007 1.00 85.44 95 ASN A O 1
ATOM 696 N N . PRO A 1 96 ? 4.032 -8.434 1.907 1.00 86.69 96 PRO A N 1
ATOM 697 C CA . PRO A 1 96 ? 4.567 -9.764 1.592 1.00 86.69 96 PRO A CA 1
ATOM 698 C C . PRO A 1 96 ? 4.025 -10.379 0.293 1.00 86.69 96 PRO A C 1
ATOM 700 O O . PRO A 1 96 ? 4.682 -11.221 -0.308 1.00 86.69 96 PRO A O 1
ATOM 703 N N . ASP A 1 97 ? 2.821 -9.983 -0.115 1.00 85.88 97 ASP A N 1
ATOM 704 C CA . ASP A 1 97 ? 2.105 -10.454 -1.304 1.00 85.88 97 ASP A CA 1
ATOM 705 C C . ASP A 1 97 ? 2.486 -9.702 -2.589 1.00 85.88 97 ASP A C 1
ATOM 707 O O . ASP A 1 97 ? 2.094 -10.100 -3.686 1.00 85.88 97 ASP A O 1
ATOM 711 N N . VAL A 1 98 ? 3.265 -8.624 -2.480 1.00 88.81 98 VAL A N 1
ATOM 712 C CA . VAL A 1 98 ? 3.769 -7.881 -3.636 1.00 88.81 98 VAL A CA 1
ATOM 713 C C . VAL A 1 98 ? 5.061 -8.536 -4.116 1.00 88.81 98 VAL A C 1
ATOM 715 O O . VAL A 1 98 ? 5.963 -8.789 -3.327 1.00 88.81 98 VAL A O 1
ATOM 718 N N . ASN A 1 99 ? 5.189 -8.779 -5.421 1.00 94.50 99 ASN A N 1
ATOM 719 C CA . ASN A 1 99 ? 6.440 -9.289 -5.982 1.00 94.50 99 ASN A CA 1
ATOM 720 C C . ASN A 1 99 ? 7.570 -8.252 -5.831 1.00 94.50 99 ASN A C 1
ATOM 722 O O . ASN A 1 99 ? 7.337 -7.062 -6.072 1.00 94.50 99 ASN A O 1
ATOM 726 N N . PRO A 1 100 ? 8.803 -8.670 -5.486 1.00 96.12 100 PRO A N 1
ATOM 727 C CA . PRO A 1 100 ? 9.938 -7.759 -5.469 1.00 96.12 100 PRO A CA 1
ATOM 728 C C . PRO A 1 100 ? 10.159 -7.179 -6.867 1.00 96.12 100 PRO A C 1
ATOM 730 O O . PRO A 1 100 ? 10.057 -7.888 -7.870 1.00 96.12 100 PRO A O 1
ATOM 733 N N . ALA A 1 101 ? 10.479 -5.890 -6.937 1.00 96.44 101 ALA A N 1
ATOM 734 C CA . ALA A 1 101 ? 10.628 -5.193 -8.208 1.00 96.44 101 ALA A CA 1
ATOM 735 C C . ALA A 1 101 ? 11.820 -4.240 -8.198 1.00 96.44 101 ALA A C 1
ATOM 737 O O . ALA A 1 101 ? 12.194 -3.681 -7.164 1.00 96.44 101 ALA A O 1
ATOM 738 N N . ILE A 1 102 ? 12.390 -4.042 -9.385 1.00 97.19 102 ILE A N 1
ATOM 739 C CA . ILE A 1 102 ? 13.416 -3.039 -9.656 1.00 97.19 102 ILE A CA 1
ATOM 740 C C . ILE A 1 102 ? 12.909 -2.165 -10.797 1.00 97.19 102 ILE A C 1
ATOM 742 O O . ILE A 1 102 ? 12.463 -2.677 -11.822 1.00 97.19 102 ILE A O 1
ATOM 746 N N . THR A 1 103 ? 12.997 -0.847 -10.638 1.00 96.50 103 THR A N 1
ATOM 747 C CA . THR A 1 103 ? 12.703 0.111 -11.710 1.00 96.50 103 THR A CA 1
ATOM 748 C C . THR A 1 103 ? 13.914 0.988 -11.983 1.00 96.50 103 THR A C 1
ATOM 750 O O . THR A 1 103 ? 14.571 1.470 -11.058 1.00 96.50 103 THR A O 1
ATOM 753 N N . LEU A 1 104 ? 14.214 1.193 -13.264 1.00 97.00 104 LEU A N 1
ATOM 754 C CA . LEU A 1 104 ? 15.257 2.108 -13.709 1.00 97.00 104 LEU A CA 1
ATOM 755 C C . LEU A 1 104 ? 14.633 3.476 -13.986 1.00 97.00 104 LEU A C 1
ATOM 757 O O . LEU A 1 104 ? 13.699 3.586 -14.777 1.00 97.00 104 LEU A O 1
ATOM 761 N N . THR A 1 105 ? 15.147 4.516 -13.342 1.00 96.00 105 THR A N 1
ATOM 762 C CA . THR A 1 105 ? 14.738 5.905 -13.576 1.00 96.00 105 THR A CA 1
ATOM 763 C C . THR A 1 105 ? 15.951 6.788 -13.850 1.00 96.00 105 THR A C 1
ATOM 765 O O . THR A 1 105 ? 17.093 6.329 -13.824 1.00 96.00 105 THR A O 1
ATOM 768 N N . GLY A 1 106 ? 15.710 8.071 -14.113 1.00 93.12 106 GLY A N 1
ATOM 769 C CA . GLY A 1 106 ? 16.752 9.025 -14.477 1.00 93.12 106 GLY A CA 1
ATOM 770 C C . GLY A 1 106 ? 16.937 9.143 -15.986 1.00 93.12 106 GLY A C 1
ATOM 771 O O . GLY A 1 106 ? 16.221 8.532 -16.778 1.00 93.12 106 GLY A O 1
ATOM 772 N N . THR A 1 107 ? 17.890 9.979 -16.372 1.00 93.06 107 THR A N 1
ATOM 773 C CA . THR A 1 107 ? 18.214 10.287 -17.764 1.00 93.06 107 THR A CA 1
ATOM 774 C C . THR A 1 107 ? 19.701 10.097 -17.949 1.00 93.06 107 THR A C 1
ATOM 776 O O . THR A 1 107 ? 20.484 10.620 -17.158 1.00 93.06 107 THR A O 1
ATOM 779 N N . TYR A 1 108 ? 20.092 9.384 -19.001 1.00 89.88 108 TYR A N 1
ATOM 780 C CA . TYR A 1 108 ? 21.497 9.146 -19.298 1.00 89.88 108 TYR A CA 1
ATOM 781 C C . TYR A 1 108 ? 22.313 10.462 -19.300 1.00 89.88 108 TYR A C 1
ATOM 783 O O . TYR A 1 108 ? 21.871 11.452 -19.890 1.00 89.88 108 TYR A O 1
ATOM 791 N N . PRO A 1 109 ? 23.503 10.486 -18.670 1.00 92.00 109 PRO A N 1
ATOM 792 C CA . PRO A 1 109 ? 24.199 9.332 -18.096 1.00 92.00 109 PRO A CA 1
ATOM 793 C C . PRO A 1 109 ? 23.741 8.929 -16.687 1.00 92.00 109 PRO A C 1
ATOM 795 O O . PRO A 1 109 ? 24.107 7.848 -16.246 1.00 92.00 109 PRO A O 1
ATOM 798 N N . ASP A 1 110 ? 22.948 9.737 -15.986 1.00 94.94 110 ASP A N 1
ATOM 799 C CA . ASP A 1 110 ? 22.602 9.521 -14.579 1.00 94.94 110 ASP A CA 1
ATOM 800 C C . ASP A 1 110 ? 21.340 8.665 -14.413 1.00 94.94 110 ASP A C 1
ATOM 802 O O . ASP A 1 110 ? 20.202 9.140 -14.477 1.00 94.94 110 ASP A O 1
ATOM 806 N N . LEU A 1 111 ? 21.557 7.379 -14.155 1.00 95.69 111 LEU A N 1
ATOM 807 C CA . LEU A 1 111 ? 20.516 6.368 -14.024 1.00 95.69 111 LEU A CA 1
ATOM 808 C C . LEU A 1 111 ? 20.407 5.885 -12.573 1.00 95.69 111 LEU A C 1
ATOM 810 O O . LEU A 1 111 ? 21.401 5.771 -11.854 1.00 95.69 111 LEU A O 1
ATOM 814 N N . LYS A 1 112 ? 19.186 5.594 -12.123 1.00 97.56 112 LYS A N 1
ATOM 815 C CA . LYS A 1 112 ? 18.893 5.170 -10.750 1.00 97.56 112 LYS A CA 1
ATOM 816 C C . LYS A 1 112 ? 18.111 3.866 -10.718 1.00 97.56 112 LYS A C 1
ATOM 818 O O . LYS A 1 112 ? 17.065 3.770 -11.352 1.00 97.56 112 LYS A O 1
ATOM 823 N N . PHE A 1 113 ? 18.569 2.907 -9.920 1.00 97.81 113 PHE A N 1
ATOM 824 C CA . PHE A 1 113 ? 17.800 1.707 -9.592 1.00 97.81 113 PHE A CA 1
ATOM 825 C C . PHE A 1 113 ? 16.964 1.945 -8.339 1.00 97.81 113 PHE A C 1
ATOM 827 O O . PHE A 1 113 ? 17.514 2.241 -7.278 1.00 97.81 113 PHE A O 1
ATOM 834 N N . ASN A 1 114 ? 15.649 1.798 -8.450 1.00 96.88 114 ASN A N 1
ATOM 835 C CA . ASN A 1 114 ? 14.737 1.852 -7.314 1.00 96.88 114 ASN A CA 1
ATOM 836 C C . ASN A 1 114 ? 14.223 0.447 -7.016 1.00 96.88 114 ASN A C 1
ATOM 838 O O . ASN A 1 114 ? 13.796 -0.255 -7.931 1.00 96.88 114 ASN A O 1
ATOM 842 N N . PHE A 1 115 ? 14.252 0.063 -5.745 1.00 97.31 115 PHE A N 1
ATOM 843 C CA . PHE A 1 115 ? 13.918 -1.273 -5.271 1.00 97.31 115 PHE A CA 1
ATOM 844 C C . PHE A 1 115 ? 12.607 -1.247 -4.489 1.00 97.31 115 PHE A C 1
ATOM 846 O O . PHE A 1 115 ? 12.379 -0.370 -3.649 1.00 97.31 115 PHE A O 1
ATOM 853 N N . SER A 1 116 ? 1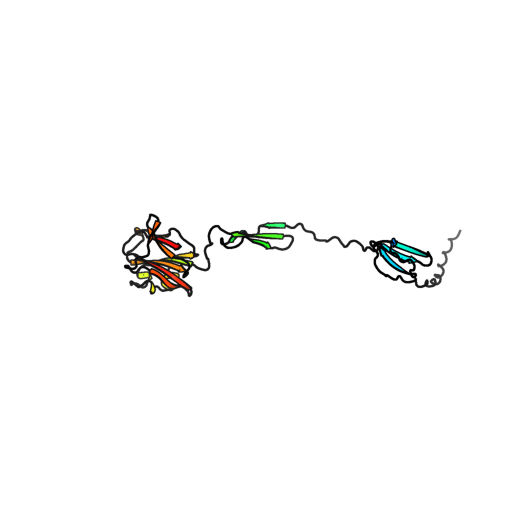1.784 -2.262 -4.713 1.00 95.81 116 SER A N 1
ATOM 854 C CA . SER A 1 116 ? 10.631 -2.599 -3.885 1.00 95.81 116 SER A CA 1
ATOM 855 C C . SER A 1 116 ? 10.861 -3.982 -3.289 1.00 95.81 116 SER A C 1
ATOM 857 O O . SER A 1 116 ? 10.980 -4.963 -4.021 1.00 95.81 116 SER A O 1
ATOM 859 N N . ILE A 1 117 ? 10.980 -4.044 -1.962 1.00 96.56 117 ILE A N 1
ATOM 860 C CA . ILE A 1 117 ? 11.372 -5.237 -1.205 1.00 96.56 117 ILE A CA 1
ATOM 861 C C . ILE A 1 117 ? 10.209 -5.663 -0.296 1.00 96.56 117 ILE A C 1
ATOM 863 O O . ILE A 1 117 ? 9.827 -4.895 0.593 1.00 96.56 117 ILE A O 1
ATOM 867 N N . PRO A 1 118 ? 9.640 -6.863 -0.483 1.00 94.12 118 PRO A N 1
ATOM 868 C CA . PRO A 1 118 ? 8.569 -7.374 0.366 1.00 94.12 118 PRO A CA 1
ATOM 869 C C . PRO A 1 118 ? 9.038 -7.590 1.803 1.00 94.12 118 PRO A C 1
ATOM 871 O O . PRO A 1 118 ? 10.110 -8.140 2.060 1.00 94.12 118 PRO A O 1
ATOM 874 N N . GLY A 1 119 ? 8.238 -7.124 2.757 1.00 86.69 119 GLY A N 1
ATOM 875 C CA . GLY A 1 119 ? 8.438 -7.404 4.173 1.00 86.69 119 GLY A CA 1
ATOM 876 C C . GLY A 1 119 ? 7.909 -8.782 4.581 1.00 86.69 119 GLY A C 1
ATOM 877 O O . GLY A 1 119 ? 7.069 -9.339 3.887 1.00 86.69 119 GLY A O 1
ATOM 878 N N . PRO A 1 120 ? 8.320 -9.305 5.751 1.00 80.94 120 PRO A N 1
ATOM 879 C CA . PRO A 1 120 ? 7.766 -10.548 6.299 1.00 80.94 120 PRO A CA 1
ATOM 880 C C . PRO A 1 120 ? 6.348 -10.382 6.874 1.00 80.94 120 PRO A C 1
ATOM 882 O O . PRO A 1 120 ? 5.675 -11.368 7.149 1.00 80.94 120 PRO A O 1
ATOM 885 N N . TYR A 1 121 ? 5.893 -9.140 7.062 1.00 78.44 121 TYR A N 1
ATOM 886 C CA . TYR A 1 121 ? 4.577 -8.807 7.604 1.00 78.44 121 TYR A CA 1
ATOM 887 C C . TYR A 1 121 ? 3.896 -7.759 6.722 1.00 78.44 121 TYR A C 1
ATOM 889 O O . TYR A 1 121 ? 4.610 -6.903 6.177 1.00 78.44 121 TYR A O 1
ATOM 897 N N . PRO A 1 122 ? 2.552 -7.787 6.609 1.00 78.12 122 PRO A N 1
ATOM 898 C CA . PRO A 1 122 ? 1.790 -6.709 5.994 1.00 78.12 122 PRO A CA 1
ATOM 899 C C . PRO A 1 122 ? 2.205 -5.357 6.575 1.00 78.12 122 PRO A C 1
ATOM 901 O O . PRO A 1 122 ? 2.377 -5.205 7.789 1.00 78.12 122 PRO A O 1
ATOM 904 N N . 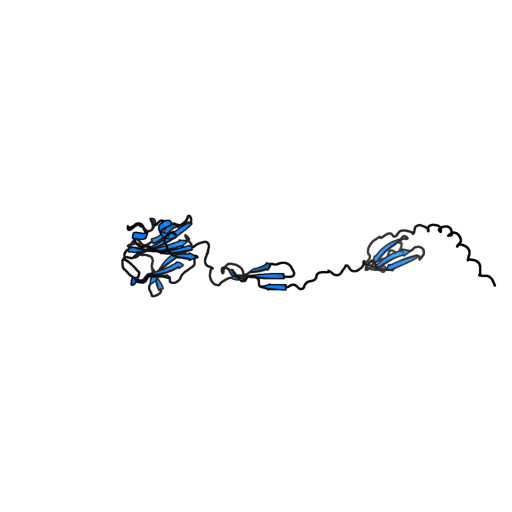LEU A 1 123 ? 2.418 -4.383 5.697 1.00 75.19 123 LEU A N 1
ATOM 905 C CA . LEU A 1 123 ? 2.635 -3.006 6.103 1.00 75.19 123 LEU A CA 1
ATOM 906 C C . LEU A 1 123 ? 1.343 -2.449 6.705 1.00 75.19 123 LEU A C 1
ATOM 908 O O . LEU A 1 123 ? 0.255 -2.868 6.302 1.00 75.19 123 LEU A O 1
ATOM 912 N N . PRO A 1 124 ? 1.450 -1.491 7.642 1.00 69.19 124 PRO A N 1
ATOM 913 C CA . PRO A 1 124 ? 0.280 -0.803 8.158 1.00 69.19 124 PRO A CA 1
ATOM 914 C C . PRO A 1 124 ? -0.502 -0.173 7.004 1.00 69.19 124 PRO A C 1
ATOM 916 O O . PRO A 1 124 ? 0.074 0.523 6.162 1.00 69.19 124 PRO A O 1
ATOM 919 N N . ASP A 1 125 ? -1.810 -0.409 6.965 1.00 68.19 125 ASP A N 1
ATOM 920 C CA . ASP A 1 125 ? -2.678 0.242 5.994 1.00 68.19 125 ASP A CA 1
ATOM 921 C C . ASP A 1 125 ? -2.844 1.709 6.410 1.00 68.19 125 ASP A C 1
ATOM 923 O O . ASP A 1 125 ? -3.511 2.018 7.389 1.00 68.19 125 ASP A O 1
ATOM 927 N N . ASN A 1 126 ? -2.217 2.635 5.684 1.00 69.56 126 ASN A N 1
ATOM 928 C CA . ASN A 1 126 ? -2.316 4.071 5.978 1.00 69.56 126 ASN A CA 1
ATOM 929 C C . ASN A 1 126 ? -3.625 4.706 5.467 1.00 69.56 126 ASN A C 1
ATOM 931 O O . ASN A 1 126 ? -3.855 5.898 5.681 1.00 69.56 126 ASN A O 1
ATOM 935 N N . SER A 1 127 ? -4.476 3.942 4.774 1.00 73.12 127 SER A N 1
ATOM 936 C CA . SER A 1 127 ? -5.793 4.392 4.309 1.00 73.12 127 SER A CA 1
ATOM 937 C C . SER A 1 127 ? -6.909 4.089 5.313 1.00 73.12 127 SER A C 1
ATOM 939 O O . SER A 1 127 ? -7.953 4.757 5.310 1.00 73.12 127 SER A O 1
ATOM 941 N N . ASN A 1 128 ? -6.667 3.122 6.200 1.00 83.25 128 ASN A N 1
ATOM 942 C CA . ASN A 1 128 ? -7.591 2.665 7.222 1.00 83.25 128 ASN A CA 1
ATOM 943 C C . ASN A 1 128 ? -6.938 2.772 8.600 1.00 83.25 128 ASN A C 1
ATOM 945 O O . ASN A 1 128 ? -5.780 2.440 8.791 1.00 83.25 128 ASN A O 1
ATOM 949 N N . PHE A 1 129 ? -7.681 3.256 9.585 1.00 91.88 129 PHE A N 1
ATOM 950 C CA . PHE A 1 129 ? -7.139 3.507 10.920 1.00 91.88 129 PHE A CA 1
ATOM 951 C C . PHE A 1 129 ? -7.898 2.700 11.950 1.00 91.88 129 PHE A C 1
ATOM 953 O O . PHE A 1 129 ? -9.106 2.566 11.812 1.00 91.88 129 PHE A O 1
ATOM 960 N N . ILE A 1 130 ? -7.217 2.230 12.987 1.00 94.19 130 ILE A N 1
ATOM 961 C CA . ILE A 1 130 ? -7.854 1.759 14.214 1.00 94.19 130 ILE A CA 1
ATOM 962 C C . ILE A 1 130 ? -8.034 2.974 15.128 1.00 94.19 130 ILE A C 1
ATOM 964 O O . ILE A 1 130 ? -7.113 3.782 15.291 1.00 94.19 130 ILE A O 1
ATOM 968 N N . TYR A 1 131 ? -9.227 3.108 15.701 1.00 95.75 131 TYR A N 1
ATOM 969 C CA . TYR A 1 131 ? -9.525 4.108 16.721 1.00 95.75 131 TYR A CA 1
ATOM 970 C C . TYR A 1 131 ? -9.623 3.403 18.063 1.00 95.75 131 TYR A C 1
ATOM 972 O O . TYR A 1 131 ? -10.547 2.619 18.266 1.00 95.75 131 TYR A O 1
ATOM 980 N N . CYS A 1 132 ? -8.684 3.659 18.970 1.00 95.44 132 CYS A N 1
ATOM 981 C CA . CYS A 1 132 ? -8.702 3.035 20.285 1.00 95.44 132 CYS A CA 1
ATOM 982 C C . CYS A 1 132 ? -8.425 4.025 21.415 1.00 95.44 132 CYS A C 1
ATOM 984 O O . CYS A 1 132 ? -7.564 4.898 21.318 1.00 95.44 132 CYS A O 1
ATOM 986 N N . GLY A 1 133 ? -9.155 3.889 22.511 1.00 94.94 133 GLY A N 1
ATOM 987 C CA . GLY A 1 133 ? -8.925 4.661 23.727 1.00 94.94 133 GLY A CA 1
ATOM 988 C C . GLY A 1 133 ? -10.048 4.491 24.737 1.00 94.94 133 GLY A C 1
ATOM 989 O O . GLY A 1 133 ? -10.879 3.589 24.616 1.00 94.94 133 GLY A O 1
ATOM 990 N N . ARG A 1 134 ? -10.066 5.369 25.740 1.00 94.62 134 ARG A N 1
ATOM 991 C CA . ARG A 1 134 ? -11.118 5.392 26.757 1.00 94.62 134 ARG A CA 1
ATOM 992 C C . ARG A 1 134 ? -11.876 6.703 26.749 1.00 94.62 134 ARG A C 1
ATOM 994 O O . ARG A 1 134 ? -11.258 7.765 26.690 1.00 94.62 134 ARG A O 1
ATOM 1001 N N . LEU A 1 135 ? -13.195 6.613 26.860 1.00 95.38 135 LEU A N 1
ATOM 1002 C CA . LEU A 1 135 ? -14.084 7.757 27.037 1.00 95.38 135 LEU A CA 1
ATOM 1003 C C . LEU A 1 135 ? -14.788 7.652 28.387 1.00 95.38 135 LEU A C 1
ATOM 1005 O O . LEU A 1 135 ? -15.327 6.601 28.719 1.00 95.38 135 LEU A O 1
ATOM 1009 N N . SER A 1 136 ? -14.816 8.732 29.159 1.00 94.94 136 SER A N 1
ATOM 1010 C CA . SER A 1 136 ? -15.630 8.790 30.375 1.00 94.94 136 SER A CA 1
ATOM 1011 C C . SER A 1 136 ? -17.105 9.021 30.032 1.00 94.94 136 SER A C 1
ATOM 1013 O O . SER A 1 136 ? -17.445 9.455 28.930 1.00 94.94 136 SER A O 1
ATOM 1015 N N . ILE A 1 137 ? -18.005 8.823 31.001 1.00 93.56 137 ILE A N 1
ATOM 1016 C CA . ILE A 1 137 ? -19.445 9.105 30.834 1.00 93.56 137 ILE A CA 1
ATOM 1017 C C . ILE A 1 137 ? -19.688 10.544 30.336 1.00 93.56 137 ILE A C 1
ATOM 1019 O O . ILE A 1 137 ? -20.558 10.780 29.501 1.00 93.56 137 ILE A O 1
ATOM 1023 N N . SER A 1 138 ? -18.893 11.514 30.799 1.00 94.94 138 SER A N 1
ATOM 1024 C CA . SER A 1 138 ? -18.957 12.903 30.327 1.00 94.94 138 SER A CA 1
ATOM 1025 C C . SER A 1 138 ? -18.624 13.053 28.840 1.00 94.94 138 SER A C 1
ATOM 1027 O O . SER A 1 138 ? -19.261 13.848 28.156 1.00 94.94 138 SER A O 1
ATOM 1029 N N . ASP A 1 139 ? -17.665 12.277 28.327 1.00 95.62 139 ASP A N 1
ATOM 1030 C CA . ASP A 1 139 ? -17.223 12.346 26.930 1.00 95.62 139 ASP A CA 1
ATOM 1031 C C . ASP A 1 139 ? -18.280 11.798 25.956 1.00 95.62 139 ASP A C 1
ATOM 1033 O O . ASP A 1 139 ? -18.301 12.177 24.786 1.00 95.62 139 ASP A O 1
ATOM 1037 N N . VAL A 1 140 ? -19.173 10.926 26.439 1.00 94.19 140 VAL A N 1
ATOM 1038 C CA . VAL A 1 140 ? -20.269 10.322 25.658 1.00 94.19 140 VAL A CA 1
ATOM 1039 C C . VAL A 1 140 ? -21.623 11.009 25.890 1.00 94.19 140 VAL A C 1
ATOM 1041 O O . VAL A 1 140 ? -22.671 10.476 25.533 1.00 94.19 140 VAL A O 1
ATOM 1044 N N . GLY A 1 141 ? -21.619 12.221 26.458 1.00 92.06 141 GLY A N 1
ATOM 1045 C CA . GLY A 1 141 ? -22.825 13.038 26.643 1.00 92.06 141 GLY A CA 1
ATOM 1046 C C . GLY A 1 141 ? -23.421 13.010 28.053 1.00 92.06 141 GLY A C 1
ATOM 1047 O O . GLY A 1 141 ? -24.591 13.342 28.226 1.00 92.06 141 GLY A O 1
ATOM 1048 N N . GLY A 1 142 ? -22.642 12.617 29.064 1.00 93.19 142 GLY A N 1
ATOM 1049 C CA . GLY A 1 142 ? -23.003 12.741 30.481 1.00 93.19 142 GLY A CA 1
ATOM 1050 C C . GLY A 1 142 ? -23.946 11.662 31.015 1.00 93.19 142 GLY A C 1
ATOM 1051 O O . GLY A 1 142 ? -24.373 11.745 32.163 1.00 93.19 142 GLY A O 1
ATOM 1052 N N . ARG A 1 143 ? -24.261 10.639 30.216 1.00 92.69 143 ARG A N 1
ATOM 1053 C CA . ARG A 1 143 ? -25.085 9.492 30.618 1.00 92.69 143 ARG A CA 1
ATOM 1054 C C . ARG A 1 143 ? -24.598 8.216 29.952 1.00 92.69 143 ARG A C 1
ATOM 1056 O O . ARG A 1 143 ? -23.947 8.266 28.913 1.00 92.69 143 ARG A O 1
ATOM 1063 N N . VAL A 1 144 ? -24.947 7.079 30.540 1.00 91.69 144 VAL A N 1
ATOM 1064 C CA . VAL A 1 144 ? -24.669 5.775 29.937 1.00 91.69 144 VAL A CA 1
ATOM 1065 C C . VAL A 1 144 ? -25.532 5.609 28.683 1.00 91.69 144 VAL A C 1
ATOM 1067 O O . VAL A 1 144 ? -26.746 5.809 28.738 1.00 91.69 144 VAL A O 1
ATOM 1070 N N . ILE A 1 145 ? -24.903 5.267 27.559 1.00 92.69 145 ILE A N 1
ATOM 1071 C CA . ILE A 1 145 ? -25.554 4.979 26.280 1.00 92.69 145 ILE A CA 1
ATOM 1072 C C . ILE A 1 145 ? -25.034 3.648 25.719 1.00 92.69 145 ILE A C 1
ATOM 1074 O O . ILE A 1 145 ? -23.892 3.278 25.985 1.00 92.69 145 ILE A O 1
ATOM 1078 N N . PRO A 1 146 ? -25.830 2.923 24.919 1.00 92.25 146 PRO A N 1
ATOM 1079 C CA . PRO A 1 146 ? -25.345 1.734 24.225 1.00 92.25 146 PRO A CA 1
ATOM 1080 C C . PRO A 1 146 ? -24.190 2.064 23.271 1.00 92.25 146 PRO A C 1
ATOM 1082 O O . PRO A 1 146 ? -24.176 3.133 22.658 1.00 92.25 146 PRO A O 1
ATOM 1085 N N . PHE A 1 147 ? -23.269 1.118 23.059 1.00 93.44 147 PHE A N 1
ATOM 1086 C CA . PHE A 1 147 ? -22.167 1.277 22.097 1.00 93.44 147 PHE A CA 1
ATOM 1087 C C . PHE A 1 147 ? -22.661 1.596 20.675 1.00 93.44 147 PHE A C 1
ATOM 1089 O O . PHE A 1 147 ? -22.053 2.404 19.979 1.00 93.44 147 PHE A O 1
ATOM 1096 N N . SER A 1 148 ? -23.806 1.041 20.265 1.00 91.25 148 SER A N 1
ATOM 1097 C CA . SER A 1 148 ? -24.449 1.336 18.975 1.00 91.25 148 SER A CA 1
ATOM 1098 C C . SER A 1 148 ? -24.919 2.790 18.825 1.00 91.25 148 SER A C 1
ATOM 1100 O O . SER A 1 148 ? -25.213 3.228 17.717 1.00 91.25 148 SER A O 1
ATOM 1102 N N . SER A 1 149 ? -25.019 3.541 19.925 1.00 93.06 149 SER A N 1
ATOM 1103 C CA . SER A 1 149 ? -25.390 4.959 19.937 1.00 93.06 149 SER A CA 1
ATOM 1104 C C . SER A 1 149 ? -24.181 5.899 19.981 1.00 93.06 149 SER A C 1
ATOM 1106 O O . SER A 1 149 ? -24.367 7.118 19.951 1.00 93.06 149 SER A O 1
ATOM 1108 N N . LEU A 1 150 ? -22.950 5.373 20.043 1.00 94.44 150 LEU A N 1
ATOM 1109 C CA . LEU A 1 150 ? -21.741 6.192 19.978 1.00 94.44 150 LEU A CA 1
ATOM 1110 C C . LEU A 1 150 ? -21.622 6.848 18.601 1.00 94.44 150 LEU A C 1
ATOM 1112 O O . LEU A 1 150 ? -21.704 6.202 17.558 1.00 94.44 150 LEU A O 1
ATOM 1116 N N . THR A 1 151 ? -21.416 8.162 18.603 1.00 94.62 151 THR A N 1
ATOM 1117 C CA . THR A 1 151 ? -21.340 8.945 17.366 1.00 94.62 151 THR A CA 1
ATOM 1118 C C . THR A 1 151 ? -19.914 9.015 16.828 1.00 94.62 151 THR A C 1
ATOM 1120 O O . THR A 1 151 ? -18.939 8.939 17.580 1.00 94.62 151 THR A O 1
ATOM 1123 N N . SER A 1 152 ? -19.779 9.270 15.521 1.00 95.06 152 SER A N 1
ATOM 1124 C CA . SER A 1 152 ? -18.467 9.515 14.909 1.00 95.06 152 SER A CA 1
ATOM 1125 C C . SER A 1 152 ? -17.712 10.644 15.609 1.00 95.06 152 SER A C 1
ATOM 1127 O O . SER A 1 152 ? -16.516 10.517 15.830 1.00 95.06 152 SER A O 1
ATOM 1129 N N . ALA A 1 153 ? -18.389 11.726 16.005 1.00 94.81 153 ALA A N 1
ATOM 1130 C CA . ALA A 1 153 ? -17.748 12.858 16.672 1.00 94.81 153 ALA A CA 1
ATOM 1131 C C . ALA A 1 153 ? -17.167 12.483 18.046 1.00 94.81 153 ALA A C 1
ATOM 1133 O O . ALA A 1 153 ? -16.052 12.894 18.363 1.00 94.81 153 ALA A O 1
ATOM 1134 N N . MET A 1 154 ? -17.880 11.660 18.826 1.00 95.94 154 MET A N 1
ATOM 1135 C CA . MET A 1 154 ? -17.404 11.180 20.132 1.00 95.94 154 MET A CA 1
ATOM 1136 C C . MET A 1 154 ? -16.121 10.355 20.008 1.00 95.94 154 MET A C 1
ATOM 1138 O O . MET A 1 154 ? -15.242 10.466 20.855 1.00 95.94 154 MET A O 1
ATOM 1142 N N . ILE A 1 155 ? -15.995 9.551 18.949 1.00 96.12 155 ILE A N 1
ATOM 1143 C CA . ILE A 1 155 ? -14.830 8.683 18.747 1.00 96.12 155 ILE A CA 1
ATOM 1144 C C . ILE A 1 155 ? -13.704 9.442 18.039 1.00 96.12 155 ILE A C 1
ATOM 1146 O O . ILE A 1 155 ? -12.584 9.498 18.532 1.00 96.12 155 ILE A O 1
ATOM 1150 N N . THR A 1 156 ? -13.971 10.042 16.880 1.00 94.81 156 THR A N 1
ATOM 1151 C CA . THR A 1 156 ? -12.914 10.605 16.026 1.00 94.81 156 THR A CA 1
ATOM 1152 C C . THR A 1 156 ? -12.518 12.030 16.395 1.00 94.81 156 THR A C 1
ATOM 1154 O O . THR A 1 156 ? -11.476 12.493 15.940 1.00 94.81 156 THR A O 1
ATOM 1157 N N . GLY A 1 157 ? -13.353 12.741 17.157 1.00 92.88 157 GLY A N 1
ATOM 1158 C CA . GLY A 1 157 ? -13.096 14.110 17.609 1.00 92.88 157 GLY A CA 1
ATOM 1159 C C . GLY A 1 157 ? -12.512 14.205 19.020 1.00 92.88 157 GLY A C 1
ATOM 1160 O O . GLY A 1 157 ? -12.129 15.295 19.437 1.00 92.88 157 GLY A O 1
ATOM 1161 N N . ASN A 1 158 ? -12.437 13.096 19.763 1.00 95.38 158 ASN A N 1
ATOM 1162 C CA . ASN A 1 158 ? -11.959 13.099 21.142 1.00 95.38 158 ASN A CA 1
ATOM 1163 C C . ASN A 1 158 ? -10.460 12.775 21.217 1.00 95.38 158 ASN A C 1
ATOM 1165 O O . ASN A 1 158 ? -10.009 11.742 20.729 1.00 95.38 158 ASN A O 1
ATOM 1169 N N . SER A 1 159 ? -9.687 13.635 21.883 1.00 94.44 159 SER A N 1
ATOM 1170 C CA . SER A 1 159 ? -8.231 13.491 22.026 1.00 94.44 159 SER A CA 1
ATOM 1171 C C . SER A 1 159 ? -7.794 12.270 22.844 1.00 94.44 159 SER A C 1
ATOM 1173 O O . SER A 1 159 ? -6.636 11.861 22.755 1.00 94.44 159 SER A O 1
ATOM 1175 N N . LYS A 1 160 ? -8.702 11.665 23.622 1.00 95.00 160 LYS A N 1
ATOM 1176 C CA . LYS A 1 160 ? -8.459 10.426 24.377 1.00 95.00 160 LYS A CA 1
ATOM 1177 C C . LYS A 1 160 ? -8.511 9.174 23.497 1.00 95.00 160 LYS A C 1
ATOM 1179 O O . LYS A 1 160 ? -8.070 8.110 23.932 1.00 95.00 160 LYS A O 1
ATOM 1184 N N . ILE A 1 161 ? -9.024 9.291 22.270 1.00 96.44 161 ILE A N 1
ATOM 1185 C CA . ILE A 1 161 ? -9.017 8.224 21.272 1.00 96.44 161 ILE A CA 1
ATOM 1186 C C . ILE A 1 161 ? -7.815 8.410 20.352 1.00 96.44 161 ILE A C 1
ATOM 1188 O O . ILE A 1 161 ? -7.687 9.391 19.619 1.00 96.44 161 ILE A O 1
ATOM 1192 N N . LYS A 1 162 ? -6.925 7.423 20.360 1.00 94.44 162 LYS A N 1
ATOM 1193 C CA . LYS A 1 162 ? -5.793 7.359 19.445 1.00 94.44 162 LYS A CA 1
ATOM 1194 C C . LYS A 1 162 ? -6.272 6.876 18.085 1.00 94.44 162 LYS A C 1
ATOM 1196 O O . LYS A 1 162 ? -6.979 5.877 17.983 1.00 94.44 162 LYS A O 1
ATOM 1201 N N . LYS A 1 163 ? -5.827 7.568 17.040 1.00 93.12 163 LYS A N 1
ATOM 1202 C CA . LYS A 1 163 ? -5.967 7.156 15.643 1.00 93.12 163 LYS A CA 1
ATOM 1203 C C . LYS A 1 163 ? -4.628 6.602 15.173 1.00 93.12 163 LYS A C 1
ATOM 1205 O O . LYS A 1 163 ? -3.664 7.356 15.059 1.00 93.12 163 LYS A O 1
ATOM 1210 N N . ILE A 1 164 ? -4.570 5.305 14.899 1.00 90.50 164 ILE A N 1
ATOM 1211 C CA . ILE A 1 164 ? -3.335 4.612 14.507 1.00 90.50 164 ILE A CA 1
ATOM 1212 C C . ILE A 1 164 ? -3.540 3.863 13.187 1.00 90.50 164 ILE A C 1
ATOM 1214 O O . ILE A 1 164 ? -4.647 3.375 12.954 1.00 90.50 164 ILE A O 1
ATOM 1218 N N . PRO A 1 165 ? -2.535 3.796 12.291 1.00 89.88 165 PRO A N 1
ATOM 1219 C CA . PRO A 1 165 ? -2.640 3.013 11.059 1.00 89.88 165 PRO A CA 1
ATOM 1220 C C . PRO A 1 165 ? -3.059 1.571 11.352 1.00 89.88 165 PRO A C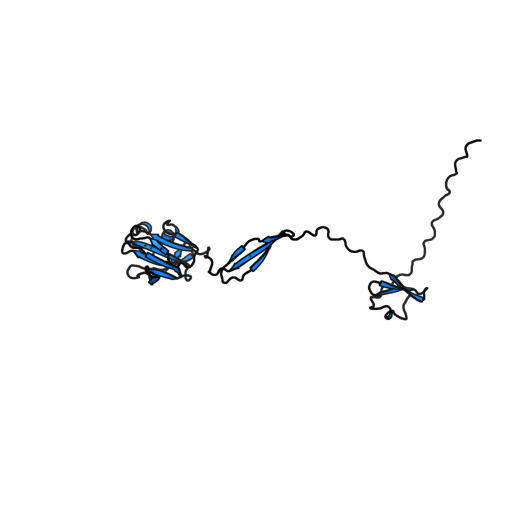 1
ATOM 1222 O O . PRO A 1 165 ? -2.572 0.972 12.316 1.00 89.88 165 PRO A O 1
ATOM 1225 N N . ALA A 1 166 ? -3.981 1.029 10.558 1.00 89.12 166 ALA A N 1
ATOM 1226 C CA . ALA A 1 166 ? -4.541 -0.286 10.829 1.00 89.12 166 ALA A CA 1
ATOM 1227 C C . ALA A 1 166 ? -3.491 -1.380 10.605 1.00 89.12 166 ALA A C 1
ATOM 1229 O O . ALA A 1 166 ? -2.885 -1.489 9.537 1.00 89.12 166 ALA A O 1
ATOM 1230 N N . ASN A 1 167 ? -3.267 -2.183 11.643 1.00 86.75 167 ASN A N 1
ATOM 1231 C CA . ASN A 1 167 ? -2.411 -3.358 11.619 1.00 86.75 167 ASN A CA 1
ATOM 1232 C C . ASN A 1 167 ? -2.801 -4.294 12.771 1.00 86.75 167 ASN A C 1
ATOM 1234 O O . ASN A 1 167 ? -3.457 -3.862 13.721 1.00 86.75 167 ASN A O 1
ATOM 1238 N N . LYS A 1 168 ? -2.356 -5.552 12.712 1.00 88.06 168 LYS A N 1
ATOM 1239 C CA . LYS A 1 168 ? -2.472 -6.478 13.842 1.00 88.06 168 LYS A CA 1
ATOM 1240 C C . LYS A 1 168 ? -1.659 -5.972 15.034 1.00 88.06 168 LYS A C 1
ATOM 1242 O O . LYS A 1 168 ? -0.580 -5.400 14.860 1.00 88.06 168 LYS A O 1
ATOM 1247 N N . MET A 1 169 ? -2.166 -6.191 16.242 1.00 86.62 169 MET A N 1
ATOM 1248 C CA . MET A 1 169 ? -1.559 -5.735 17.496 1.00 86.62 169 MET A CA 1
ATOM 1249 C C . MET A 1 169 ? -1.686 -6.836 18.531 1.00 86.62 169 MET A C 1
ATOM 1251 O O . MET A 1 169 ? -2.787 -7.311 18.754 1.00 86.62 169 MET A O 1
ATOM 1255 N N . THR A 1 170 ? -0.591 -7.236 19.169 1.00 81.69 170 THR A N 1
ATOM 1256 C CA . THR A 1 170 ? -0.582 -8.421 20.040 1.00 81.69 170 THR A CA 1
ATOM 1257 C C . THR A 1 170 ? -0.937 -8.128 21.493 1.00 81.69 170 THR A C 1
ATOM 1259 O O . THR A 1 170 ? -1.502 -8.990 22.154 1.00 81.69 170 THR A O 1
ATOM 1262 N N . MET A 1 171 ? -0.607 -6.940 22.006 1.00 82.94 171 MET A N 1
ATOM 1263 C CA . MET A 1 171 ? -0.940 -6.551 23.375 1.00 82.94 171 MET A CA 1
ATOM 1264 C C . MET A 1 171 ? -0.948 -5.033 23.525 1.00 82.94 171 MET A C 1
ATOM 1266 O O . MET A 1 171 ? 0.102 -4.388 23.519 1.00 82.94 171 MET A O 1
ATOM 1270 N N . VAL A 1 172 ? -2.138 -4.452 23.659 1.00 85.69 172 VAL A N 1
ATOM 1271 C CA . VAL A 1 172 ? -2.315 -3.009 23.845 1.00 85.69 172 VAL A CA 1
ATOM 1272 C C . VAL A 1 172 ? -3.008 -2.755 25.177 1.00 85.69 172 VAL A C 1
ATOM 1274 O O . VAL A 1 172 ? -4.135 -3.196 25.385 1.00 85.69 172 VAL A O 1
ATOM 1277 N N . SER A 1 173 ? -2.330 -2.035 26.076 1.00 88.50 173 SER A N 1
ATOM 1278 C CA . SER A 1 173 ? -2.908 -1.596 27.351 1.00 88.50 173 SER A CA 1
ATOM 1279 C C . SER A 1 173 ? -3.903 -0.463 27.129 1.00 88.50 173 SER A C 1
ATOM 1281 O O . SER A 1 173 ? -3.618 0.500 26.409 1.00 88.50 173 SER A O 1
ATOM 1283 N N . MET A 1 174 ? -5.042 -0.546 27.811 1.00 85.88 174 MET A N 1
ATOM 1284 C CA . MET A 1 174 ? -6.040 0.519 27.875 1.00 85.88 174 MET A CA 1
ATOM 1285 C C . MET A 1 174 ? -5.907 1.376 29.129 1.00 85.88 174 MET A C 1
ATOM 1287 O O . MET A 1 174 ? -6.742 2.240 29.365 1.00 85.88 174 MET A O 1
ATOM 1291 N N . GLY A 1 175 ? -4.825 1.226 29.889 1.00 82.75 175 GLY A N 1
ATOM 1292 C CA . GLY A 1 175 ? -4.574 1.956 31.127 1.00 82.75 175 GLY A CA 1
ATOM 1293 C C . GLY A 1 175 ? -4.580 1.030 32.333 1.00 82.75 175 GLY A C 1
ATOM 1294 O O . GLY A 1 175 ? -5.172 -0.042 32.304 1.00 82.75 175 GLY A O 1
ATOM 1295 N N . ASN A 1 176 ? -3.899 1.473 33.382 1.00 84.94 176 ASN A N 1
ATOM 1296 C CA . ASN A 1 176 ? -3.767 0.760 34.647 1.00 84.94 176 ASN A CA 1
ATOM 1297 C C . ASN A 1 176 ? -4.907 1.112 35.622 1.00 84.94 176 ASN A C 1
ATOM 1299 O O . ASN A 1 176 ? -5.680 2.049 35.403 1.00 84.94 176 ASN A O 1
ATOM 1303 N N . GLU A 1 177 ? -4.966 0.401 36.747 1.00 84.88 177 GLU A N 1
ATOM 1304 C CA . GLU A 1 177 ? -5.984 0.601 37.785 1.00 84.88 177 GLU A CA 1
ATOM 1305 C C . GLU A 1 177 ? -6.036 2.044 38.326 1.00 84.88 177 GLU A C 1
ATOM 1307 O O . GLU A 1 177 ? -7.112 2.576 38.593 1.00 84.88 177 GLU A O 1
ATOM 1312 N N . SER A 1 178 ? -4.889 2.724 38.438 1.00 87.50 178 SER A N 1
ATOM 1313 C CA . SER A 1 178 ? -4.833 4.097 38.960 1.00 87.50 178 SER A CA 1
ATOM 1314 C C . SER A 1 178 ? -5.362 5.152 37.987 1.00 87.50 178 SER A C 1
ATOM 1316 O O . SER A 1 178 ? -5.720 6.250 38.414 1.00 87.50 178 SER A O 1
ATOM 1318 N N . THR A 1 179 ? -5.442 4.832 36.693 1.00 86.88 179 THR A N 1
ATOM 1319 C CA . THR A 1 179 ? -5.925 5.747 35.648 1.00 86.88 179 THR A CA 1
ATOM 1320 C C . THR A 1 179 ? -7.308 5.383 35.122 1.00 86.88 179 THR A C 1
ATOM 1322 O O . THR A 1 179 ? -7.821 6.096 34.256 1.00 86.88 179 THR A O 1
ATOM 1325 N N . THR A 1 180 ? -7.914 4.291 35.595 1.00 90.94 180 THR A N 1
ATOM 1326 C CA . THR A 1 180 ? -9.262 3.852 35.213 1.00 90.94 180 THR A CA 1
ATOM 1327 C C . THR A 1 180 ? -10.326 4.270 36.213 1.00 90.94 180 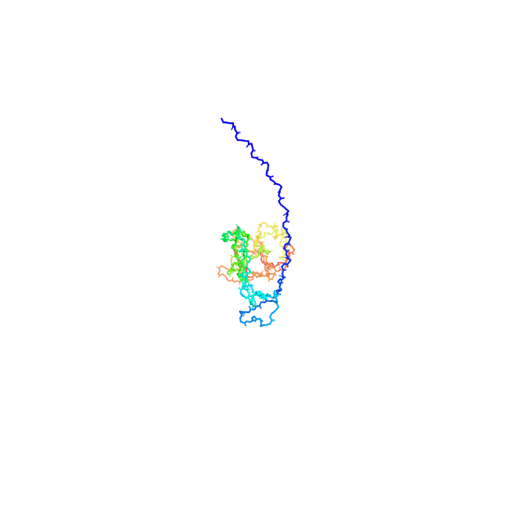THR A C 1
ATOM 1329 O O . THR A 1 180 ? -10.080 4.427 37.412 1.00 90.94 180 THR A O 1
ATOM 1332 N N . SER A 1 181 ? -11.531 4.483 35.688 1.00 91.69 181 SER A N 1
ATOM 1333 C CA . SER A 1 181 ? -12.723 4.798 36.465 1.00 91.69 181 SER A CA 1
ATOM 1334 C C . SER A 1 181 ? -13.864 3.859 36.100 1.00 91.69 181 SER A C 1
ATOM 1336 O O . SER A 1 181 ? -14.000 3.429 34.954 1.00 91.69 181 SER A O 1
ATOM 1338 N N . VAL A 1 182 ? -14.715 3.576 37.087 1.00 91.19 182 VAL A N 1
ATOM 1339 C CA . VAL A 1 182 ? -15.988 2.887 36.849 1.00 91.19 182 VAL A CA 1
ATOM 1340 C C . VAL A 1 182 ? -16.813 3.717 35.871 1.00 91.19 182 VAL A C 1
ATOM 1342 O O . VAL A 1 182 ? -16.958 4.926 36.055 1.00 91.19 182 VAL A O 1
ATOM 1345 N N . GLY A 1 183 ? -17.345 3.072 34.836 1.00 91.19 183 GLY A N 1
ATOM 1346 C CA . GLY A 1 183 ? -18.118 3.734 33.790 1.00 91.19 183 GLY A CA 1
ATOM 1347 C C . GLY A 1 183 ? -17.306 4.217 32.585 1.00 91.19 183 GLY A C 1
ATOM 1348 O O . GLY A 1 183 ? -17.908 4.726 31.641 1.00 91.19 183 GLY A O 1
ATOM 1349 N N . ASP A 1 184 ? -15.977 4.064 32.579 1.00 93.69 184 ASP A N 1
ATOM 1350 C CA . ASP A 1 184 ? -15.177 4.340 31.383 1.00 93.69 184 ASP A CA 1
ATOM 1351 C C . ASP A 1 184 ? -15.544 3.362 30.259 1.00 93.69 184 ASP A C 1
ATOM 1353 O O . ASP A 1 184 ? -15.565 2.146 30.448 1.00 93.69 184 ASP A O 1
ATOM 1357 N N . TYR A 1 185 ? -15.778 3.898 29.067 1.00 94.38 185 TYR A N 1
ATOM 1358 C CA . TYR A 1 185 ? -15.947 3.141 27.836 1.00 94.38 185 TYR A CA 1
ATOM 1359 C C . TYR A 1 185 ? -14.573 2.799 27.295 1.00 94.38 185 TYR A C 1
ATOM 1361 O O . TYR A 1 185 ? -13.829 3.689 26.882 1.00 94.38 185 TYR A O 1
ATOM 1369 N N . VAL A 1 186 ? -14.250 1.515 27.247 1.00 94.38 186 VAL A N 1
ATOM 1370 C CA . VAL A 1 186 ? -13.136 1.006 26.451 1.00 94.38 186 VAL A CA 1
ATOM 1371 C C . VAL A 1 186 ? -13.622 0.920 25.012 1.00 94.38 186 VAL A C 1
ATOM 1373 O O . VAL A 1 186 ? -14.610 0.247 24.750 1.00 94.38 186 VAL A O 1
ATOM 1376 N N . ILE A 1 187 ? -12.962 1.617 24.091 1.00 95.38 187 ILE A N 1
ATOM 1377 C CA . ILE A 1 187 ? -13.384 1.720 22.690 1.00 95.38 187 ILE A CA 1
ATOM 1378 C C . ILE A 1 187 ? -12.259 1.221 21.798 1.00 95.38 187 ILE A C 1
ATOM 1380 O O . ILE A 1 187 ? -11.135 1.715 21.898 1.00 95.38 187 ILE A O 1
ATOM 1384 N N . ILE A 1 188 ? -12.576 0.282 20.907 1.00 96.62 188 ILE A N 1
ATOM 1385 C CA . ILE A 1 188 ? -11.714 -0.165 19.814 1.00 96.62 188 ILE A CA 1
ATOM 1386 C C . ILE A 1 188 ? -12.577 -0.293 18.555 1.00 96.62 188 ILE A C 1
ATOM 1388 O O . ILE A 1 188 ? -13.361 -1.226 18.427 1.00 96.62 188 ILE A O 1
ATOM 1392 N N . ALA A 1 189 ? -12.440 0.634 17.611 1.00 96.62 189 ALA A N 1
ATOM 1393 C CA . ALA A 1 189 ? -13.087 0.545 16.305 1.00 96.62 189 ALA A CA 1
ATOM 1394 C C . ALA A 1 189 ? -12.060 0.145 15.242 1.00 96.62 189 ALA A C 1
ATOM 1396 O O . ALA A 1 189 ? -11.063 0.847 15.034 1.00 96.62 189 ALA A O 1
ATOM 1397 N N . VAL A 1 190 ? -12.319 -0.968 14.556 1.00 95.81 190 VAL A N 1
ATOM 1398 C CA . VAL A 1 190 ? -11.460 -1.519 13.497 1.00 95.81 190 VAL A CA 1
ATOM 1399 C C . VAL A 1 190 ? -12.179 -1.485 12.144 1.00 95.81 190 VAL A C 1
ATOM 1401 O O . VAL A 1 190 ? -13.409 -1.526 12.115 1.00 95.81 190 VAL A O 1
ATOM 1404 N N . PRO A 1 191 ? -11.460 -1.374 11.013 1.00 95.00 191 PRO A N 1
ATOM 1405 C CA . PRO A 1 191 ? -12.085 -1.385 9.689 1.00 95.00 191 PRO A CA 1
ATOM 1406 C C . PRO A 1 191 ? -12.989 -2.608 9.484 1.00 95.00 191 PRO A C 1
ATOM 1408 O O . PRO A 1 191 ? -12.576 -3.732 9.781 1.00 95.00 191 PRO A O 1
ATOM 1411 N N . HIS A 1 192 ? -14.200 -2.382 8.966 1.00 94.81 192 HIS A N 1
ATOM 1412 C CA . HIS A 1 192 ? -15.234 -3.416 8.872 1.00 94.81 192 HIS A CA 1
ATOM 1413 C C . HIS A 1 192 ? -14.761 -4.672 8.120 1.00 94.81 192 HIS A C 1
ATOM 1415 O O . HIS A 1 192 ? -14.225 -4.582 7.009 1.00 94.81 192 HIS A O 1
ATOM 1421 N N . GLY A 1 193 ? -14.956 -5.842 8.733 1.00 90.19 193 GLY A N 1
ATOM 1422 C CA . GLY A 1 193 ? -14.647 -7.153 8.157 1.00 90.19 193 GLY A CA 1
ATOM 1423 C C . GLY A 1 193 ? -13.155 -7.435 7.955 1.00 90.19 193 GLY A C 1
ATOM 1424 O O . GLY A 1 193 ? -12.808 -8.394 7.265 1.00 90.19 193 GLY A O 1
ATOM 1425 N N . LYS A 1 194 ? -12.259 -6.598 8.500 1.00 89.19 194 LYS A N 1
ATOM 1426 C CA . LYS A 1 194 ? -10.802 -6.760 8.352 1.00 89.19 194 LYS A CA 1
ATOM 1427 C C . LYS A 1 194 ? -10.123 -7.349 9.578 1.00 89.19 194 LYS A C 1
ATOM 1429 O O . LYS A 1 194 ? -9.111 -8.020 9.403 1.00 89.19 194 LYS A O 1
ATOM 1434 N N . TYR A 1 195 ? -10.654 -7.084 10.771 1.00 92.75 195 TYR A N 1
ATOM 1435 C CA . TYR A 1 195 ? -10.023 -7.485 12.024 1.00 92.75 195 TYR A CA 1
ATOM 1436 C C . TYR A 1 195 ? -11.035 -7.969 13.056 1.00 92.75 195 TYR A C 1
ATOM 1438 O O . TYR A 1 195 ? -12.190 -7.538 13.061 1.00 92.75 195 TYR A O 1
ATOM 1446 N N . THR A 1 196 ? -10.563 -8.804 13.977 1.00 93.44 196 THR A N 1
ATOM 1447 C CA . THR A 1 196 ? -11.292 -9.178 15.196 1.00 93.44 196 THR A CA 1
ATOM 1448 C C . THR A 1 196 ? -10.521 -8.709 16.425 1.00 93.44 196 THR A C 1
ATOM 1450 O O . THR A 1 196 ? -9.291 -8.764 16.449 1.00 93.44 196 THR A O 1
ATOM 1453 N N . VAL A 1 197 ? -11.233 -8.231 17.447 1.00 95.31 197 VAL A N 1
ATOM 1454 C CA . VAL A 1 197 ? -10.631 -7.741 18.695 1.00 95.31 197 VAL A CA 1
ATOM 1455 C C . VAL A 1 197 ? -11.011 -8.663 19.846 1.00 95.31 197 VAL A C 1
ATOM 1457 O O . VAL A 1 197 ? -12.181 -9.004 20.008 1.00 95.31 197 VAL A O 1
ATOM 1460 N N . PHE A 1 198 ? -10.028 -9.022 20.668 1.00 93.69 198 PHE A N 1
ATOM 1461 C CA . PHE A 1 198 ? -10.233 -9.808 21.885 1.00 93.69 198 PHE A CA 1
ATOM 1462 C C . PHE A 1 198 ? -9.614 -9.102 23.085 1.00 93.69 198 PHE A C 1
ATOM 1464 O O . PHE A 1 198 ? -8.550 -8.490 22.964 1.00 93.69 198 PHE A O 1
ATOM 1471 N N . MET A 1 199 ? -10.241 -9.235 24.252 1.00 91.38 199 MET A N 1
ATOM 1472 C CA . MET A 1 199 ? -9.558 -8.980 25.517 1.00 91.38 199 MET A CA 1
ATOM 1473 C C . MET A 1 199 ? -8.526 -10.076 25.757 1.00 91.38 199 MET A C 1
ATOM 1475 O O . MET A 1 199 ? -8.723 -11.224 25.354 1.00 91.38 199 MET A O 1
ATOM 1479 N N . ILE A 1 200 ? -7.448 -9.723 26.438 1.00 88.94 200 ILE A N 1
ATOM 1480 C CA . ILE A 1 200 ? -6.402 -10.659 26.844 1.00 88.94 200 ILE A CA 1
ATOM 1481 C C . ILE A 1 200 ? -6.155 -10.534 28.342 1.00 88.94 200 ILE A C 1
ATOM 1483 O O . ILE A 1 200 ? -6.122 -9.426 28.881 1.00 88.94 200 ILE A O 1
ATOM 1487 N N . ASP A 1 201 ? -5.997 -11.674 29.009 1.00 78.44 201 ASP A N 1
ATOM 1488 C CA . ASP A 1 201 ? -5.480 -11.701 30.376 1.00 78.44 201 ASP A CA 1
ATOM 1489 C C . ASP A 1 201 ? -3.954 -11.489 30.388 1.00 78.44 201 ASP A C 1
ATOM 1491 O O . ASP A 1 201 ? -3.286 -11.508 29.350 1.00 78.44 201 ASP A O 1
ATOM 1495 N N . GLY A 1 202 ? -3.379 -11.305 31.580 1.00 67.69 202 GLY A N 1
ATOM 1496 C CA . GLY A 1 202 ? -1.927 -11.174 31.752 1.00 67.69 202 GLY A CA 1
ATOM 1497 C C . GLY A 1 202 ? -1.114 -12.411 31.330 1.00 67.69 202 GLY A C 1
ATOM 1498 O O . GLY A 1 202 ? 0.113 -12.345 31.324 1.00 67.69 202 GLY A O 1
ATOM 1499 N N . ALA A 1 203 ? -1.771 -13.522 30.975 1.00 72.19 203 ALA A N 1
ATOM 1500 C CA . ALA A 1 203 ? -1.167 -14.758 30.484 1.00 72.19 203 ALA A CA 1
ATOM 1501 C C . ALA A 1 203 ? -1.384 -14.986 28.967 1.00 72.19 203 ALA A C 1
ATOM 1503 O O . ALA A 1 203 ? -0.868 -15.960 28.418 1.00 72.19 203 ALA A O 1
ATOM 1504 N N . GLY A 1 204 ? -2.098 -14.087 28.273 1.00 72.81 204 GLY A N 1
ATOM 1505 C CA . GLY A 1 204 ? -2.369 -14.142 26.834 1.00 72.81 204 GLY A CA 1
ATOM 1506 C C . GLY A 1 204 ? -3.619 -14.933 26.417 1.00 72.81 204 GLY A C 1
ATOM 1507 O O . GLY A 1 204 ? -3.839 -15.117 25.216 1.00 72.81 204 GLY A O 1
ATOM 1508 N N . SER A 1 205 ? -4.453 -15.396 27.354 1.00 83.75 205 SER A N 1
ATOM 1509 C CA . SER A 1 205 ? -5.734 -16.042 27.033 1.00 83.75 205 SER A CA 1
ATOM 1510 C C . SER A 1 205 ? -6.718 -15.020 26.474 1.00 83.75 205 SER A C 1
ATOM 1512 O O . SER A 1 205 ? -6.817 -13.907 26.986 1.00 83.75 205 SER A O 1
ATOM 1514 N N . ARG A 1 206 ? -7.468 -15.401 25.433 1.00 90.31 206 ARG A N 1
ATOM 1515 C CA . ARG A 1 206 ? -8.386 -14.506 24.717 1.00 90.31 206 ARG A CA 1
ATOM 1516 C C . ARG A 1 206 ? -9.815 -14.622 25.234 1.00 90.31 206 ARG A C 1
ATOM 1518 O O . ARG A 1 206 ? -10.349 -15.726 25.331 1.00 90.31 206 ARG A O 1
ATOM 1525 N N . PHE A 1 207 ? -10.462 -13.481 25.436 1.00 88.94 207 PHE A N 1
ATOM 1526 C CA . PHE A 1 207 ? -11.858 -13.383 25.854 1.00 88.94 207 PHE A CA 1
ATOM 1527 C C . PHE A 1 207 ? -12.624 -12.405 24.962 1.00 88.94 207 PHE A C 1
ATOM 1529 O O . PHE A 1 207 ? -12.075 -11.419 24.466 1.00 88.94 207 PHE A O 1
ATOM 1536 N N . ARG A 1 208 ? -13.914 -12.679 24.757 1.00 91.44 208 ARG A N 1
ATOM 1537 C CA . ARG A 1 208 ? -14.840 -11.695 24.185 1.00 91.44 208 ARG A CA 1
ATOM 1538 C C . ARG A 1 208 ? -15.171 -10.639 25.225 1.00 91.44 208 ARG A C 1
ATOM 1540 O O . ARG A 1 208 ? -15.128 -10.932 26.418 1.00 91.44 208 ARG A O 1
ATOM 1547 N N . PHE A 1 209 ? -15.538 -9.449 24.765 1.00 91.19 209 PHE A N 1
ATOM 1548 C CA . PHE A 1 209 ? -16.098 -8.434 25.648 1.00 91.19 209 PHE A CA 1
ATOM 1549 C C . PHE A 1 209 ? -17.398 -8.956 26.261 1.00 91.19 209 PHE A C 1
ATOM 1551 O O . PHE A 1 209 ? -18.144 -9.698 25.620 1.00 91.19 209 PHE A O 1
ATOM 1558 N N . TYR A 1 210 ? -17.636 -8.608 27.516 1.00 85.50 210 TYR A N 1
ATOM 1559 C CA . TYR A 1 210 ? -18.750 -9.138 28.291 1.00 85.50 210 TYR A CA 1
ATOM 1560 C C . TYR A 1 210 ? -20.075 -8.487 27.857 1.00 85.50 210 TYR A C 1
ATOM 1562 O O . TYR A 1 210 ? -20.325 -7.314 28.137 1.00 85.50 210 TYR A O 1
ATOM 1570 N N . ASP A 1 211 ? -20.918 -9.234 27.137 1.00 80.00 211 ASP A N 1
ATOM 1571 C CA . ASP A 1 211 ? -22.195 -8.733 26.597 1.00 80.00 211 ASP A CA 1
ATOM 1572 C C . ASP A 1 211 ? -23.184 -8.317 27.710 1.00 80.00 211 ASP A C 1
ATOM 1574 O O . ASP A 1 211 ? -23.977 -7.390 27.535 1.00 80.00 211 ASP A O 1
ATOM 1578 N N . ASP A 1 212 ? -23.108 -8.956 28.881 1.00 74.69 212 ASP A N 1
ATOM 1579 C CA . ASP A 1 212 ? -23.941 -8.702 30.066 1.00 74.69 212 ASP A CA 1
ATOM 1580 C C . ASP A 1 212 ? -23.670 -7.346 30.741 1.00 74.69 212 ASP A C 1
ATOM 1582 O O . ASP A 1 212 ? -24.539 -6.824 31.440 1.00 74.69 212 ASP A O 1
ATOM 1586 N N . ILE A 1 213 ? -22.517 -6.727 30.474 1.00 71.94 213 ILE A N 1
ATOM 1587 C CA . ILE A 1 213 ? -22.169 -5.368 30.927 1.00 71.94 213 ILE A CA 1
ATOM 1588 C C . ILE A 1 213 ? -22.111 -4.360 29.769 1.00 71.94 213 ILE A C 1
ATOM 1590 O O . ILE A 1 213 ? -21.343 -3.395 29.800 1.00 71.94 213 ILE A O 1
ATOM 1594 N N . ALA A 1 214 ? -22.942 -4.576 28.744 1.00 76.12 214 ALA A N 1
ATOM 1595 C CA . ALA A 1 214 ? -23.006 -3.759 27.531 1.00 76.12 214 ALA A CA 1
ATOM 1596 C C . ALA A 1 214 ? -21.700 -3.759 26.714 1.00 76.12 214 ALA A C 1
ATOM 1598 O O . ALA A 1 214 ? -21.316 -2.739 26.135 1.00 76.12 214 ALA A O 1
ATOM 1599 N N . GLY A 1 215 ? -21.020 -4.907 26.662 1.00 83.56 215 GLY A N 1
ATOM 1600 C CA . GLY A 1 215 ? -19.912 -5.147 25.748 1.00 83.56 215 GLY A CA 1
ATOM 1601 C C . GLY A 1 215 ? -20.339 -5.071 24.279 1.00 83.56 215 GLY A C 1
ATOM 1602 O O . GLY A 1 215 ? -21.439 -5.465 23.899 1.00 83.56 215 GLY A O 1
ATOM 1603 N N . ALA A 1 216 ? -19.452 -4.547 23.442 1.00 93.00 216 ALA A N 1
ATOM 1604 C CA . ALA A 1 216 ? -19.548 -4.575 21.996 1.00 93.00 216 ALA A CA 1
ATOM 1605 C C . ALA A 1 216 ? -18.544 -5.596 21.451 1.00 93.00 216 ALA A C 1
ATOM 1607 O O . ALA A 1 216 ? -17.352 -5.540 21.755 1.00 93.00 216 ALA A O 1
ATOM 1608 N N . ASN A 1 217 ? -19.029 -6.507 20.611 1.00 93.69 217 ASN A N 1
ATOM 1609 C CA . ASN A 1 217 ? -18.233 -7.545 19.960 1.00 93.69 217 ASN A CA 1
ATOM 1610 C C . ASN A 1 217 ? -18.376 -7.444 18.431 1.00 93.69 217 ASN A C 1
ATOM 1612 O O . ASN A 1 217 ? -18.876 -8.361 17.785 1.00 93.69 217 ASN A O 1
ATOM 1616 N N . GLY A 1 218 ? -17.975 -6.303 17.860 1.00 94.19 218 GLY A N 1
ATOM 1617 C CA . GLY A 1 218 ? -18.026 -6.056 16.415 1.00 94.19 218 GLY A CA 1
ATOM 1618 C C . GLY A 1 218 ? -19.350 -5.458 15.942 1.00 94.19 218 GLY A C 1
ATOM 1619 O O . GLY A 1 218 ? -19.921 -5.893 14.946 1.00 94.19 218 GLY A O 1
ATOM 1620 N N . ILE A 1 219 ? -19.863 -4.458 16.664 1.00 94.50 219 ILE A N 1
ATOM 1621 C CA . ILE A 1 219 ? -21.075 -3.731 16.265 1.00 94.50 219 ILE A CA 1
ATOM 1622 C C . ILE A 1 219 ? -20.740 -2.807 15.091 1.00 94.50 219 ILE A C 1
ATOM 1624 O O . ILE A 1 219 ? -19.833 -1.983 15.194 1.00 94.50 219 ILE A O 1
ATOM 1628 N N . LEU A 1 220 ? -21.501 -2.897 14.000 1.00 95.50 220 LEU A N 1
ATOM 1629 C CA . LEU A 1 220 ? -21.296 -2.042 12.834 1.00 95.50 220 LEU A CA 1
ATOM 1630 C C . LEU A 1 220 ? -21.628 -0.575 13.153 1.00 95.50 220 LEU A C 1
ATOM 1632 O O . LEU A 1 220 ? -22.757 -0.245 13.520 1.00 95.50 220 LEU A O 1
ATOM 1636 N N . ILE A 1 221 ? -20.658 0.314 12.948 1.00 95.06 221 ILE A N 1
ATOM 1637 C CA . ILE A 1 221 ? -20.801 1.768 13.075 1.00 95.06 221 ILE A CA 1
ATOM 1638 C C . ILE A 1 221 ? -20.225 2.487 11.849 1.00 95.06 221 ILE A C 1
ATOM 1640 O O . ILE A 1 221 ? -19.474 1.916 11.056 1.00 95.06 221 ILE A O 1
ATOM 1644 N N . THR A 1 222 ? -20.551 3.773 11.703 1.00 94.19 222 THR A N 1
ATOM 1645 C CA . THR A 1 222 ? -19.971 4.635 10.661 1.00 94.19 222 THR A CA 1
ATOM 1646 C C . THR A 1 222 ? -19.117 5.733 11.286 1.00 94.19 222 THR A C 1
ATOM 1648 O O . THR A 1 222 ? -19.625 6.564 12.039 1.00 94.19 222 THR A O 1
ATOM 1651 N N . LEU A 1 223 ? -17.828 5.769 10.940 1.00 93.31 223 LEU A N 1
ATOM 1652 C CA . LEU A 1 223 ? -16.882 6.809 11.347 1.00 93.31 223 LEU A CA 1
ATOM 1653 C C . LEU A 1 223 ? -16.419 7.585 10.114 1.00 93.31 223 LEU A C 1
ATOM 1655 O O . LEU A 1 223 ? -15.839 7.004 9.198 1.00 93.31 223 LEU A O 1
ATOM 1659 N N . ASN A 1 224 ? -16.674 8.897 10.076 1.00 90.88 224 ASN A N 1
ATOM 1660 C CA . ASN A 1 224 ? -16.317 9.782 8.956 1.00 90.88 224 ASN A CA 1
ATOM 1661 C C . ASN A 1 224 ? -16.695 9.215 7.568 1.00 90.88 224 ASN A C 1
ATOM 1663 O O . ASN A 1 224 ? -15.911 9.281 6.624 1.00 90.88 224 ASN A O 1
ATOM 1667 N N . GLY A 1 225 ? -17.884 8.611 7.456 1.00 89.06 225 GLY A N 1
ATOM 1668 C CA . GLY A 1 225 ? -18.396 8.034 6.206 1.00 89.06 225 GLY A CA 1
ATOM 1669 C C . GLY A 1 225 ? -17.849 6.648 5.837 1.00 89.06 225 GLY A C 1
ATOM 1670 O O . GLY A 1 225 ? -18.198 6.130 4.781 1.00 89.06 225 GLY A O 1
ATOM 1671 N N . LYS A 1 226 ? -17.019 6.027 6.683 1.00 92.00 226 LYS A N 1
ATOM 1672 C CA . LYS A 1 226 ? -16.507 4.660 6.500 1.00 92.00 226 LYS A CA 1
ATOM 1673 C C . LYS A 1 226 ? -17.111 3.700 7.525 1.00 92.00 226 LYS A C 1
ATOM 1675 O O . LYS A 1 226 ? -17.401 4.107 8.648 1.00 92.00 226 LYS A O 1
ATOM 1680 N N . GLN A 1 227 ? -17.267 2.432 7.148 1.00 94.94 227 GLN A N 1
ATOM 1681 C CA . GLN A 1 227 ? -17.786 1.378 8.023 1.00 94.94 227 GLN A CA 1
ATOM 1682 C C . GLN A 1 227 ? -16.695 0.785 8.922 1.00 94.94 227 GLN A C 1
ATOM 1684 O O . GLN A 1 227 ? -15.582 0.502 8.471 1.00 94.94 227 GLN A O 1
ATOM 1689 N N . TYR A 1 228 ? -17.047 0.582 10.188 1.00 96.12 228 TYR A N 1
ATOM 1690 C CA . TYR A 1 228 ? -16.175 0.086 11.245 1.00 96.12 228 TYR A CA 1
ATOM 1691 C C . TYR A 1 228 ? -16.904 -0.930 12.119 1.00 96.12 228 TYR A C 1
ATOM 1693 O O . TYR A 1 228 ? -18.086 -0.753 12.402 1.00 96.12 228 TYR A O 1
ATOM 1701 N N . ASP A 1 229 ? -16.174 -1.932 12.600 1.00 96.94 229 ASP A N 1
ATOM 1702 C CA . ASP A 1 229 ? -16.638 -2.849 13.636 1.00 96.94 229 ASP A CA 1
ATOM 1703 C C . ASP A 1 229 ? -16.158 -2.333 14.993 1.00 96.94 229 ASP A C 1
ATOM 1705 O O . ASP A 1 229 ? -14.957 -2.180 15.238 1.00 96.94 229 ASP A O 1
ATOM 1709 N N . LEU A 1 230 ? -17.111 -2.007 15.862 1.00 96.94 230 LEU A N 1
ATOM 1710 C CA . LEU A 1 230 ? -16.867 -1.460 17.186 1.00 96.94 230 LEU A CA 1
ATOM 1711 C C . LEU A 1 230 ? -16.822 -2.573 18.231 1.00 96.94 230 LEU A C 1
ATOM 1713 O O . LEU A 1 230 ? -17.763 -3.357 18.376 1.00 96.94 230 LEU A O 1
ATOM 1717 N N . TYR A 1 231 ? -15.737 -2.581 18.991 1.00 96.94 231 TYR A N 1
ATOM 1718 C CA . TYR A 1 231 ? -15.487 -3.462 20.117 1.00 96.94 231 TYR A CA 1
ATOM 1719 C C . TYR A 1 231 ? -15.247 -2.642 21.381 1.00 96.94 231 TYR A C 1
ATOM 1721 O O . TYR A 1 231 ? -14.799 -1.490 21.315 1.00 96.94 231 TYR A O 1
ATOM 1729 N N . GLY A 1 232 ? -15.523 -3.235 22.536 1.00 94.62 232 GLY A N 1
ATOM 1730 C CA . GLY A 1 232 ? -15.327 -2.552 23.803 1.00 94.62 232 GLY A CA 1
ATOM 1731 C C . GLY A 1 232 ? -16.256 -3.019 24.904 1.00 94.62 232 GLY A C 1
ATOM 1732 O O . GLY A 1 232 ? -17.100 -3.877 24.693 1.00 94.62 232 GLY A O 1
ATOM 1733 N N . GLN A 1 233 ? -16.118 -2.429 26.082 1.00 93.06 233 GLN A N 1
ATOM 1734 C CA . GLN A 1 233 ? -17.088 -2.566 27.167 1.00 93.06 233 GLN A CA 1
ATOM 1735 C C . GLN A 1 233 ? -16.996 -1.366 28.104 1.00 93.06 233 GLN A C 1
ATOM 1737 O O . GLN A 1 233 ? -16.017 -0.613 28.077 1.00 93.06 233 GLN A O 1
ATOM 1742 N N . ILE A 1 234 ? -18.003 -1.208 28.954 1.00 92.56 234 ILE A N 1
ATOM 1743 C CA . ILE A 1 234 ? -17.952 -0.260 30.065 1.00 92.56 234 ILE A CA 1
ATOM 1744 C C . ILE A 1 234 ? -17.227 -0.934 31.230 1.00 92.56 234 ILE A C 1
ATOM 1746 O O . ILE A 1 234 ? -17.498 -2.091 31.544 1.00 92.56 234 ILE A O 1
ATOM 1750 N N . LEU A 1 235 ? -16.297 -0.233 31.878 1.00 90.75 235 LEU A N 1
ATOM 1751 C CA . LEU A 1 235 ? -15.586 -0.769 33.037 1.00 90.75 235 LEU A CA 1
ATOM 1752 C C . LEU A 1 235 ? -16.508 -0.826 34.272 1.00 90.75 235 LEU A C 1
ATOM 1754 O O . LEU A 1 235 ? -16.947 0.230 34.738 1.00 90.75 235 LEU A O 1
ATOM 1758 N N . PRO A 1 236 ? -16.779 -2.018 34.844 1.00 88.94 236 PRO A N 1
ATOM 1759 C CA . PRO A 1 236 ? -17.592 -2.145 36.057 1.00 88.94 236 PRO A CA 1
ATOM 1760 C C . PRO A 1 236 ? -16.793 -1.824 37.332 1.00 88.94 236 PRO A C 1
ATOM 1762 O O . PRO A 1 236 ? -17.366 -1.485 38.364 1.00 88.94 236 PRO A O 1
ATOM 1765 N N . SER A 1 237 ? -15.464 -1.904 37.261 1.00 89.75 237 SER A N 1
ATOM 1766 C CA . SER A 1 237 ? -14.521 -1.601 38.336 1.00 89.75 237 SER A CA 1
ATOM 1767 C C . SER A 1 237 ? -13.278 -0.922 37.760 1.00 89.75 237 SER A C 1
ATOM 1769 O O . SER A 1 237 ? -13.027 -0.977 36.555 1.00 89.75 237 SER A O 1
ATOM 1771 N N . LYS A 1 238 ? -12.466 -0.305 38.624 1.00 91.00 238 LYS A N 1
ATOM 1772 C CA . LYS A 1 238 ? -11.097 0.060 38.243 1.00 91.00 238 LYS A CA 1
ATOM 1773 C C . LYS A 1 238 ? -10.295 -1.213 37.978 1.00 91.00 238 LYS A C 1
ATOM 1775 O O . LYS A 1 238 ? -10.552 -2.244 38.599 1.00 91.00 238 LYS A O 1
ATOM 1780 N N . GLY A 1 239 ? -9.358 -1.145 37.046 1.00 84.31 239 GLY A N 1
ATOM 1781 C CA . GLY A 1 239 ? -8.525 -2.286 36.693 1.00 84.31 239 GLY A CA 1
ATOM 1782 C C . GLY A 1 239 ? -7.641 -2.009 35.491 1.00 84.31 239 GLY A C 1
ATOM 1783 O O . GLY A 1 239 ? -7.760 -0.974 34.836 1.00 84.31 239 GLY A O 1
ATOM 1784 N N . GLU A 1 240 ? -6.739 -2.941 35.217 1.00 85.56 240 GLU A N 1
ATOM 1785 C CA . GLU A 1 240 ? -5.941 -2.938 34.000 1.00 85.56 240 GLU A CA 1
ATOM 1786 C C . GLU A 1 240 ? -6.579 -3.862 32.960 1.00 85.56 240 GLU A C 1
ATOM 1788 O O . GLU A 1 240 ? -7.005 -4.972 33.277 1.00 85.56 240 GLU A O 1
ATOM 1793 N N . MET A 1 241 ? -6.675 -3.390 31.717 1.00 83.00 241 MET A N 1
ATOM 1794 C CA . MET A 1 241 ? -7.242 -4.156 30.609 1.00 83.00 241 MET A CA 1
ATOM 1795 C C . MET A 1 241 ? -6.321 -4.087 29.399 1.00 83.00 241 MET A C 1
ATOM 1797 O O . MET A 1 241 ? -5.817 -3.017 29.043 1.00 83.00 241 MET A O 1
ATOM 1801 N N . PHE A 1 242 ? -6.165 -5.229 28.737 1.00 89.62 242 PHE A N 1
ATOM 1802 C CA . PHE A 1 242 ? -5.391 -5.372 27.517 1.00 89.62 242 PHE A CA 1
ATOM 1803 C C . PHE A 1 242 ? -6.258 -5.958 26.402 1.00 89.62 242 PHE A C 1
ATOM 1805 O O . PHE A 1 242 ? -7.185 -6.729 26.661 1.00 89.62 242 PHE A O 1
ATOM 1812 N N . PHE A 1 243 ? -5.939 -5.617 25.155 1.00 91.44 243 PHE A N 1
ATOM 1813 C CA . PHE A 1 243 ? -6.571 -6.214 23.980 1.00 91.44 243 PHE A CA 1
ATOM 1814 C C . PHE A 1 243 ? -5.555 -6.585 22.896 1.00 91.44 243 PHE A C 1
ATOM 1816 O O . PHE A 1 243 ? -4.438 -6.060 22.854 1.00 91.44 243 PHE A O 1
ATOM 1823 N N . THR A 1 244 ? -5.983 -7.475 22.003 1.00 92.31 244 THR A N 1
ATOM 1824 C CA . THR A 1 244 ? -5.294 -7.858 20.765 1.00 92.31 244 THR A CA 1
ATOM 1825 C C . THR A 1 244 ? -6.196 -7.582 19.558 1.00 92.31 244 THR A C 1
ATOM 1827 O O . THR A 1 244 ? -7.422 -7.643 19.676 1.00 92.31 244 THR A O 1
ATOM 1830 N N . VAL A 1 245 ? -5.595 -7.258 18.413 1.00 92.25 245 VAL A N 1
ATOM 1831 C CA . VAL A 1 245 ? -6.258 -7.051 17.115 1.00 92.25 245 VAL A CA 1
ATOM 1832 C C . VAL A 1 245 ? -5.655 -8.026 16.114 1.00 92.25 245 VAL A C 1
ATOM 1834 O O . VAL A 1 245 ? -4.444 -7.989 15.874 1.00 92.25 245 VAL A O 1
ATOM 1837 N N . GLU A 1 246 ? -6.492 -8.870 15.517 1.00 88.44 246 GLU A N 1
ATOM 1838 C CA . GLU A 1 246 ? -6.079 -9.963 14.625 1.00 88.44 246 GLU A CA 1
ATOM 1839 C C . GLU A 1 246 ? -6.717 -9.890 13.247 1.00 88.44 246 GLU A C 1
ATOM 1841 O O . GLU A 1 246 ? -7.893 -9.481 13.156 1.00 88.44 246 GLU A O 1
#

pLDDT: mean 89.05, std 7.92, range [55.59, 97.81]

Secondary structure (DSSP, 8-state):
-PPPPPPPPPPPPPPPPPPPPPPPPPEEEEE-SSGGGS-SSPPTTEEEEETTEEEEEETTTTEEEEEEE--PPPPPPPTT-PPPEEEEEEEEEE-TTSPPEEEEEEETTEEEEEEEEE-SSPPPEEEEEEEEEEE-TTTTTSS---GGG--HHHHHS-TTEEEEEE--EEEEE---GGG--TT-EEEEEEETTT--EEEE-TT--EE---GGGT-EEEEEEEETTEEEEEEEEE-SSS---EEEE-